Protein 7SVK (pdb70)

Structure (mmCIF, N/CA/C/O backbone):
data_7SVK
#
_entry.id   7SVK
#
_cell.length_a   140.260
_cell.length_b   176.682
_cell.length_c   42.238
_cell.angle_alpha   90.000
_cell.angle_beta   90.000
_cell.angle_gamma   90.000
#
_symmetry.space_group_name_H-M   'C 2 2 2'
#
loop_
_entity.id
_entity.type
_entity.pdbx_description
1 polymer 'Choloylglycine hydrolase'
2 non-polymer 'SULFATE ION'
3 water water
#
loop_
_atom_site.group_PDB
_atom_site.id
_atom_site.type_symbol
_atom_site.label_atom_id
_atom_site.label_alt_id
_atom_site.label_comp_id
_atom_site.label_asym_id
_atom_site.label_entity_id
_atom_site.label_seq_id
_atom_site.pdbx_PDB_ins_code
_atom_site.Cartn_x
_atom_site.Cartn_y
_atom_site.Cartn_z
_atom_site.occupancy
_atom_site.B_iso_or_equiv
_atom_site.auth_seq_id
_atom_site.auth_comp_id
_atom_site.auth_asym_id
_atom_site.auth_atom_id
_atom_site.pdbx_PDB_model_num
ATOM 1 N N . CYS A 1 2 ? 57.30726 71.30919 47.55125 1.000 27.77690 2 CYS A N 1
ATOM 2 C CA . CYS A 1 2 ? 56.93777 70.37020 46.48385 1.000 25.28527 2 CYS A CA 1
ATOM 3 C C . CYS A 1 2 ? 57.07659 71.00638 45.11309 1.000 25.73386 2 CYS A C 1
ATOM 4 O O . CYS A 1 2 ? 56.89942 72.22133 44.96051 1.000 25.14136 2 CYS A O 1
ATOM 7 N N . THR A 1 3 ? 57.37293 70.17152 44.11893 1.000 24.92513 3 THR A N 1
ATOM 8 C CA . THR A 1 3 ? 57.46409 70.58824 42.72362 1.000 25.91529 3 THR A CA 1
ATOM 9 C C . THR A 1 3 ? 56.89674 69.47288 41.85774 1.000 27.07511 3 THR A C 1
ATOM 10 O O . THR A 1 3 ? 57.31840 68.32121 41.98719 1.000 25.81752 3 THR A O 1
ATOM 14 N N . SER A 1 4 ? 55.97482 69.80928 40.95847 1.000 25.93340 4 SER A N 1
ATOM 15 C CA . SER A 1 4 ? 55.39160 68.82927 40.04955 1.000 26.02869 4 SER A CA 1
ATOM 16 C C . SER A 1 4 ? 55.61641 69.30427 38.62079 1.000 26.67143 4 SER A C 1
ATOM 17 O O . SER A 1 4 ? 55.54667 70.50343 38.34860 1.000 26.14180 4 SER A O 1
ATOM 20 N N . VAL A 1 5 ? 55.93981 68.37814 37.71318 1.000 21.99970 5 VAL A N 1
ATOM 21 C CA . VAL A 1 5 ? 56.23831 68.72394 36.32861 1.000 26.18898 5 VAL A CA 1
ATOM 22 C C . VAL A 1 5 ? 55.64115 67.67324 35.40427 1.000 27.72444 5 VAL A C 1
ATOM 23 O O . VAL A 1 5 ? 55.52287 66.49486 35.76293 1.000 27.95042 5 VAL A O 1
ATOM 27 N N . ILE A 1 6 ? 55.28037 68.09937 34.19603 1.000 28.37342 6 ILE A N 1
ATOM 28 C CA . ILE A 1 6 ? 55.09323 67.18116 33.07578 1.000 28.48980 6 ILE A CA 1
ATOM 29 C C . ILE A 1 6 ? 56.25760 67.40130 32.12148 1.000 31.10998 6 ILE A C 1
ATOM 30 O O . ILE A 1 6 ? 56.54293 68.53664 31.71194 1.000 29.63205 6 ILE A O 1
ATOM 35 N N . TYR A 1 7 ? 56.94728 66.31343 31.81347 1.000 26.71627 7 TYR A N 1
ATOM 36 C CA . TYR A 1 7 ? 58.10418 66.28992 30.93330 1.000 26.69293 7 TYR A CA 1
ATOM 37 C C . TYR A 1 7 ? 57.61380 65.80621 29.57431 1.000 30.77841 7 TYR A C 1
ATOM 38 O O . TYR A 1 7 ? 57.22008 64.64247 29.42682 1.000 30.55097 7 TYR A O 1
ATOM 47 N N . THR A 1 8 ? 57.61545 66.70044 28.58941 1.000 29.11794 8 THR A N 1
ATOM 48 C CA . THR A 1 8 ? 56.95294 66.43669 27.31265 1.000 33.35342 8 THR A CA 1
ATOM 49 C C . THR A 1 8 ? 57.92416 65.82078 26.30062 1.000 37.04869 8 THR A C 1
ATOM 50 O O . THR A 1 8 ? 58.19279 66.37239 25.23287 1.000 39.71826 8 THR A O 1
ATOM 54 N N . ALA A 1 9 ? 58.45807 64.65164 26.65225 1.000 32.88474 9 ALA A N 1
ATOM 55 C CA . ALA A 1 9 ? 59.32204 63.88961 25.75898 1.000 31.78849 9 ALA A CA 1
ATOM 56 C C . ALA A 1 9 ? 58.83328 62.45266 25.68301 1.000 33.48372 9 ALA A C 1
ATOM 57 O O . ALA A 1 9 ? 58.39800 61.88805 26.68910 1.000 34.11385 9 ALA A O 1
ATOM 59 N N . GLY A 1 10 ? 58.91967 61.86414 24.49196 1.000 33.62854 10 GLY A N 1
ATOM 60 C CA . GLY A 1 10 ? 58.54443 60.46353 24.34250 1.000 30.86958 10 GLY A CA 1
ATOM 61 C C . GLY A 1 10 ? 57.07945 60.25573 24.68074 1.000 35.77293 10 GLY A C 1
ATOM 62 O O . GLY A 1 10 ? 56.19692 60.98058 24.20272 1.000 37.62146 10 GLY A O 1
ATOM 63 N N . ASP A 1 11 ? 56.81370 59.26300 25.53339 1.000 35.17972 11 ASP A N 1
ATOM 64 C CA . ASP A 1 11 ? 55.45780 58.97545 25.99183 1.000 35.66620 11 ASP A CA 1
ATOM 65 C C . ASP A 1 11 ? 54.90066 60.04032 26.92759 1.000 36.60671 11 ASP A C 1
ATOM 66 O O . ASP A 1 11 ? 53.69317 60.01721 27.20182 1.000 37.50999 11 ASP A O 1
ATOM 71 N N . TYR A 1 12 ? 55.74734 60.95773 27.41075 1.000 31.44398 12 TYR A N 1
ATOM 72 C CA . TYR A 1 12 ? 55.41692 62.01336 28.37303 1.000 30.94570 12 TYR A CA 1
ATOM 73 C C . TYR A 1 12 ? 55.34291 61.44385 29.78500 1.000 31.58594 12 TYR A C 1
ATOM 74 O O . TYR A 1 12 ? 54.85923 60.32748 29.99674 1.000 31.57093 12 TYR A O 1
ATOM 83 N N . TYR A 1 13 ? 55.82693 62.21873 30.75456 1.000 27.42613 13 TYR A N 1
ATOM 84 C CA . TYR A 1 13 ? 56.10765 61.74591 32.10388 1.000 31.42790 13 TYR A CA 1
ATOM 85 C C . TYR A 1 13 ? 55.64632 62.80532 33.08778 1.000 27.47006 13 TYR A C 1
ATOM 86 O O . TYR A 1 13 ? 55.98778 63.97970 32.92876 1.000 27.35676 13 TYR A O 1
ATOM 95 N N . PHE A 1 14 ? 54.89770 62.38990 34.10748 1.000 26.62301 14 PHE A N 1
ATOM 96 C CA . PHE A 1 14 ? 54.32989 63.31430 35.08012 1.000 26.54208 14 PHE A CA 1
ATOM 97 C C . PHE A 1 14 ? 54.61615 62.82533 36.49150 1.000 26.84647 14 PHE A C 1
ATOM 98 O O . PHE A 1 14 ? 54.52367 61.62786 36.76485 1.000 26.61421 14 PHE A O 1
ATOM 106 N N . GLY A 1 15 ? 54.91676 63.75905 37.38876 1.000 25.54954 15 GLY A N 1
ATOM 107 C CA . GLY A 1 15 ? 55.04151 63.43214 38.79736 1.000 26.35006 15 GLY A CA 1
ATOM 108 C C . GLY A 1 15 ? 55.51521 64.62666 39.60099 1.000 27.87181 15 GLY A C 1
ATOM 109 O O . GLY A 1 15 ? 55.36418 65.77782 39.17985 1.000 27.32630 15 GLY A O 1
ATOM 110 N N . ARG A 1 16 ? 56.09744 64.34614 40.76677 1.000 27.59370 16 ARG A N 1
ATOM 111 C CA . ARG A 1 16 ? 56.39274 65.42027 41.70552 1.000 27.34636 16 ARG A CA 1
ATOM 112 C C . ARG A 1 16 ? 57.49470 65.01906 42.68225 1.000 29.97651 16 ARG A C 1
ATOM 113 O O . ARG A 1 16 ? 57.72388 63.82911 42.93727 1.000 26.44360 16 ARG A O 1
ATOM 121 N N . ASN A 1 17 ? 58.18803 66.04514 43.19516 1.000 24.30376 17 ASN A N 1
ATOM 122 C CA . ASN A 1 17 ? 58.87393 65.98123 44.48084 1.000 25.85808 17 ASN A CA 1
ATOM 123 C C . ASN A 1 17 ? 57.87454 66.27617 45.59049 1.000 24.33929 17 ASN A C 1
ATOM 124 O O . ASN A 1 17 ? 57.11030 67.24528 45.50983 1.000 25.95288 17 ASN A O 1
ATOM 129 N N . LEU A 1 18 ? 57.91741 65.49049 46.65715 1.000 24.67807 18 LEU A N 1
ATOM 130 C CA . LEU A 1 18 ? 57.15459 65.79738 47.86146 1.000 27.84752 18 LEU A CA 1
ATOM 131 C C . LEU A 1 18 ? 58.15272 66.30886 48.88412 1.000 26.47968 18 LEU A C 1
ATOM 132 O O . LEU A 1 18 ? 59.02740 65.55834 49.32554 1.000 25.72299 18 LEU A O 1
ATOM 137 N N . ASP A 1 19 ? 58.03446 67.59156 49.25042 1.000 27.14485 19 ASP A N 1
ATOM 138 C CA . ASP A 1 19 ? 58.96205 68.21368 50.18667 1.000 26.48739 19 ASP A CA 1
ATOM 139 C C . ASP A 1 19 ? 58.27212 68.38304 51.53021 1.000 26.37424 19 ASP A C 1
ATOM 140 O O . ASP A 1 19 ? 57.22893 69.03329 51.61387 1.000 29.26608 19 ASP A O 1
ATOM 145 N N . LEU A 1 20 ? 58.86673 67.83000 52.58253 1.000 24.95977 20 LEU A N 1
ATOM 146 C CA . LEU A 1 20 ? 58.24139 67.91150 53.89486 1.000 28.27797 20 LEU A CA 1
ATOM 147 C C . LEU A 1 20 ? 59.31472 67.62188 54.92993 1.000 26.97336 20 LEU A C 1
ATOM 148 O O . LEU A 1 20 ? 60.39225 67.12942 54.60065 1.000 27.93121 20 LEU A O 1
ATOM 153 N N . GLU A 1 21 ? 59.00939 67.91810 56.19320 1.000 28.08200 21 GLU A N 1
ATOM 154 C CA . GLU A 1 21 ? 60.00094 67.70827 57.24390 1.000 28.06764 21 GLU A CA 1
ATOM 155 C C . GLU A 1 21 ? 59.86350 66.36489 57.95124 1.000 34.00604 21 GLU A C 1
ATOM 156 O O . GLU A 1 21 ? 60.72090 66.03328 58.77790 1.000 33.06704 21 GLU A O 1
ATOM 162 N N . VAL A 1 22 ? 58.81572 65.58706 57.65479 1.000 34.05181 22 VAL A N 1
ATOM 163 C CA . VAL A 1 22 ? 58.63897 64.25617 58.22327 1.000 35.99369 22 VAL A CA 1
ATOM 164 C C . VAL A 1 22 ? 58.08259 63.33565 57.14943 1.000 35.77090 22 VAL A C 1
ATOM 165 O O . VAL A 1 22 ? 57.46609 63.77986 56.17846 1.000 34.61984 22 VAL A O 1
ATOM 169 N N . ASN A 1 23 ? 58.28571 62.03159 57.35112 1.000 34.24183 23 ASN A N 1
ATOM 170 C CA . ASN A 1 23 ? 57.61532 61.04079 56.52467 1.000 37.67333 23 ASN A CA 1
ATOM 171 C C . ASN A 1 23 ? 56.12911 60.97380 56.87423 1.000 41.57171 23 ASN A C 1
ATOM 172 O O . ASN A 1 23 ? 55.69173 61.39992 57.94653 1.000 41.14971 23 ASN A O 1
ATOM 177 N N . LEU A 1 24 ? 55.34392 60.43326 55.94510 1.000 36.25298 24 LEU A N 1
ATOM 178 C CA . LEU A 1 24 ? 53.89642 60.41749 56.08934 1.000 36.90992 24 LEU A CA 1
ATOM 179 C C . LEU A 1 24 ? 53.29516 59.01989 56.10342 1.000 41.19396 24 LEU A C 1
ATOM 180 O O . LEU A 1 24 ? 52.07743 58.89180 56.27763 1.000 44.25192 24 LEU A O 1
ATOM 185 N N . GLY A 1 25 ? 54.09932 57.97860 55.93582 1.000 38.04058 25 GLY A N 1
ATOM 186 C CA . GLY A 1 25 ? 53.54648 56.65951 55.71166 1.000 41.33293 25 GLY A CA 1
ATOM 187 C C .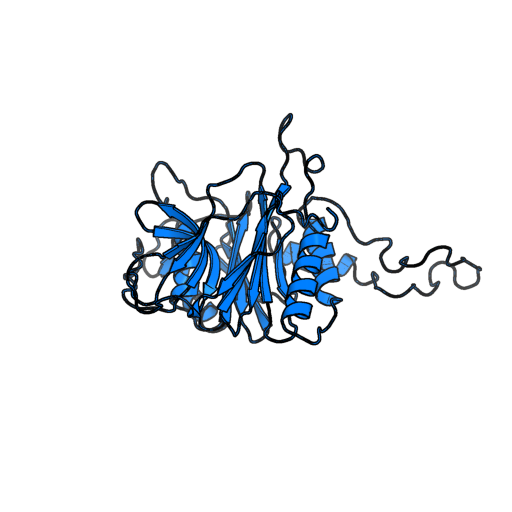 GLY A 1 25 ? 53.14821 56.41494 54.27596 1.000 43.24402 25 GLY A C 1
ATOM 188 O O . GLY A 1 25 ? 52.28938 55.55985 54.00892 1.000 37.31942 25 GLY A O 1
ATOM 189 N N . GLN A 1 26 ? 53.75347 57.14479 53.34030 1.000 36.41561 26 GLN A N 1
ATOM 190 C CA . GLN A 1 26 ? 53.43869 56.99447 51.92640 1.000 35.31017 26 GLN A CA 1
ATOM 191 C C . GLN A 1 26 ? 53.75215 55.58138 51.43974 1.000 33.35357 26 GLN A C 1
ATOM 192 O O . GLN A 1 26 ? 54.76005 54.98018 51.82371 1.000 33.42714 26 GLN A O 1
ATOM 198 N N . GLU A 1 27 ? 52.88111 55.06129 50.57437 1.000 30.88831 27 GLU A N 1
ATOM 199 C CA . GLU A 1 27 ? 53.10281 53.79929 49.88499 1.000 30.56455 27 GLU A CA 1
ATOM 200 C C . GLU A 1 27 ? 52.62472 53.95794 48.44890 1.000 29.81828 27 GLU A C 1
ATOM 201 O O . GLU A 1 27 ? 51.95212 54.92983 48.10201 1.000 31.43455 27 GLU A O 1
ATOM 207 N N . VAL A 1 28 ? 52.98634 53.00666 47.60465 1.000 27.07022 28 VAL A N 1
ATOM 208 C CA . VAL A 1 28 ? 52.51887 52.99919 46.22780 1.000 25.82536 28 VAL A CA 1
ATOM 209 C C . VAL A 1 28 ? 51.16384 52.29937 46.20881 1.000 28.72016 28 VAL A C 1
ATOM 210 O O . VAL A 1 28 ? 51.02949 51.17646 46.71379 1.000 28.93868 28 VAL A O 1
ATOM 214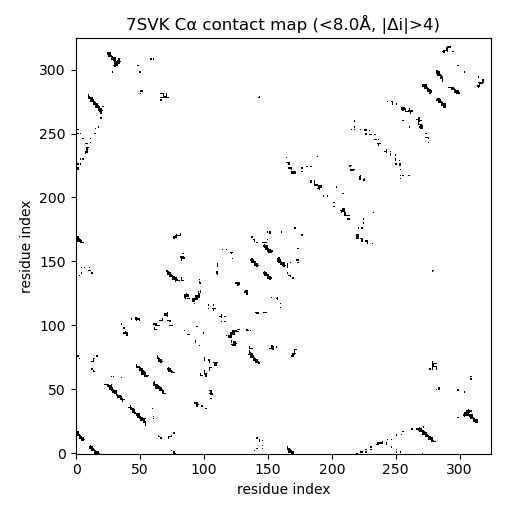 N N . VAL A 1 29 ? 50.14635 52.95858 45.65372 1.000 27.60947 29 VAL A N 1
ATOM 215 C CA . VAL A 1 29 ? 48.78666 52.41293 45.69074 1.000 27.31196 29 VAL A CA 1
ATOM 216 C C . VAL A 1 29 ? 48.21522 52.33720 44.28328 1.000 29.94823 29 VAL A C 1
ATOM 217 O O . VAL A 1 29 ? 48.19643 53.33739 43.55821 1.000 26.62421 29 VAL A O 1
ATOM 221 N N . ILE A 1 30 ? 47.72979 51.15170 43.90513 1.000 28.58056 30 ILE A N 1
ATOM 222 C CA . ILE A 1 30 ? 46.97464 50.97561 42.67030 1.000 26.33786 30 ILE A CA 1
ATOM 223 C C . ILE A 1 30 ? 45.50145 50.86512 43.04247 1.000 29.43938 30 ILE A C 1
ATOM 224 O O . ILE A 1 30 ? 45.13024 50.00476 43.84692 1.000 29.96698 30 ILE A O 1
ATOM 229 N N . THR A 1 31 ? 44.66817 51.75472 42.48324 1.000 28.13267 31 THR A N 1
ATOM 230 C CA . THR A 1 31 ? 43.22280 51.67418 42.64587 1.000 27.32993 31 THR A CA 1
ATOM 231 C C . THR A 1 31 ? 42.66061 51.03386 41.39110 1.000 28.96487 31 THR A C 1
ATOM 232 O O . THR A 1 31 ? 42.66432 51.67127 40.32946 1.000 29.38742 31 THR A O 1
ATOM 236 N N . PRO A 1 32 ? 42.21058 49.77984 41.44157 1.000 27.64143 32 PRO A N 1
ATOM 237 C CA . PRO A 1 32 ? 41.73121 49.11736 40.22655 1.000 28.70113 32 PRO A CA 1
ATOM 238 C C . PRO A 1 32 ? 40.36944 49.65693 39.80811 1.000 29.32918 32 PRO A C 1
ATOM 239 O O . PRO A 1 32 ? 39.68301 50.35856 40.55424 1.000 29.80045 32 PRO A O 1
ATOM 243 N N . ARG A 1 33 ? 39.98103 49.31047 38.57579 1.000 31.38064 33 ARG A N 1
ATOM 244 C CA . ARG A 1 33 ? 38.76915 49.87413 37.97950 1.000 28.68433 33 ARG A CA 1
ATOM 245 C C . ARG A 1 33 ? 37.52362 49.63076 38.82916 1.000 31.88743 33 ARG A C 1
ATOM 246 O O . ARG A 1 33 ? 36.58178 50.43281 38.79521 1.000 29.27658 33 ARG A O 1
ATOM 254 N N . ASN A 1 34 ? 37.47541 48.53018 39.57708 1.000 31.94766 34 ASN A N 1
ATOM 255 C CA . ASN A 1 34 ? 36.24787 48.16111 40.27498 1.000 30.97341 34 ASN A CA 1
ATOM 256 C C . ASN A 1 34 ? 36.35329 48.33841 41.78189 1.000 33.02935 34 ASN A C 1
ATOM 257 O O . ASN A 1 34 ? 35.49769 47.84827 42.52166 1.000 32.88304 34 ASN A O 1
ATOM 262 N N . LYS A 1 35 ? 37.36675 49.05356 42.25363 1.000 31.64222 35 LYS A N 1
ATOM 263 C CA . LYS A 1 35 ? 37.36876 49.52638 43.63290 1.000 30.44503 35 LYS A CA 1
ATOM 264 C C . LYS A 1 35 ? 36.35862 50.65977 43.77267 1.000 36.08195 35 LYS A C 1
ATOM 265 O O . LYS A 1 35 ? 36.50221 51.70840 43.13288 1.000 33.87037 35 LYS A O 1
ATOM 271 N N . THR A 1 36 ? 35.32818 50.45454 44.59320 1.000 31.75219 36 THR A N 1
ATOM 272 C CA . THR A 1 36 ? 34.34346 51.50683 44.81232 1.000 33.23659 36 THR A CA 1
ATOM 273 C C . THR A 1 36 ? 34.98543 52.69954 45.50634 1.000 33.41115 36 THR A C 1
ATOM 274 O O . THR A 1 36 ? 35.63525 52.54707 46.54306 1.000 33.68584 36 THR A O 1
ATOM 278 N N . LEU A 1 37 ? 34.78495 53.89250 44.94023 1.000 31.36239 37 LEU A N 1
ATOM 279 C CA . LEU A 1 37 ? 35.28422 55.14102 45.51521 1.000 31.73694 37 LEU A CA 1
ATOM 280 C C . LEU A 1 37 ? 34.09175 55.92928 46.02997 1.000 30.72281 37 LEU A C 1
ATOM 281 O O . LEU A 1 37 ? 33.26097 56.38665 45.24008 1.000 31.46768 37 LEU A O 1
ATOM 286 N N . GLU A 1 38 ? 34.01092 56.08125 47.34780 1.000 31.30841 38 GLU A N 1
ATOM 287 C CA . GLU A 1 38 ? 32.93564 56.83326 47.96776 1.000 33.03135 38 GLU A CA 1
ATOM 288 C C . GLU A 1 38 ? 33.27778 58.31611 47.99491 1.000 37.03241 38 GLU A C 1
ATOM 289 O O . GLU A 1 38 ? 34.44358 58.69844 48.09511 1.000 33.91923 38 GLU A O 1
ATOM 295 N N . PHE A 1 39 ? 32.24376 59.14687 47.91626 1.000 32.73003 39 PHE A N 1
ATOM 296 C CA . PHE A 1 39 ? 32.39364 60.59693 47.97251 1.000 35.11857 39 PHE A CA 1
ATOM 297 C C . PHE A 1 39 ? 31.32578 61.16879 48.88630 1.000 38.65346 39 PHE A C 1
ATOM 298 O O . PHE A 1 39 ? 30.19710 60.67024 48.91219 1.000 38.43798 39 PHE A O 1
ATOM 306 N N . ARG A 1 40 ? 31.68818 62.20811 49.64296 1.000 37.46961 40 ARG A N 1
ATOM 307 C CA . ARG A 1 40 ? 30.79845 62.70369 50.69050 1.000 40.34435 40 ARG A CA 1
ATOM 308 C C . ARG A 1 40 ? 29.56458 63.40954 50.13358 1.000 40.42607 40 ARG A C 1
ATOM 309 O O . ARG A 1 40 ? 28.49731 63.34968 50.75391 1.000 44.35204 40 ARG A O 1
ATOM 317 N N . GLU A 1 41 ? 29.67682 64.08505 48.98441 1.000 37.12491 41 GLU A N 1
ATOM 318 C CA . GLU A 1 41 ? 28.58105 64.90747 48.47962 1.000 35.60389 41 GLU A CA 1
ATOM 319 C C . GLU A 1 41 ? 28.27306 64.63507 47.01026 1.000 34.49616 41 GLU A C 1
ATOM 320 O O . GLU A 1 41 ? 27.57526 65.42951 46.36852 1.000 37.36052 41 GLU A O 1
ATOM 326 N N . MET A 1 42 ? 28.77424 63.53997 46.46263 1.000 39.31728 42 MET A N 1
ATOM 327 C CA . MET A 1 42 ? 28.56222 63.16537 45.07327 1.000 37.22760 42 MET A CA 1
ATOM 328 C C . MET A 1 42 ? 28.32845 61.66556 45.01861 1.000 38.24152 42 MET A C 1
ATOM 329 O O . MET A 1 42 ? 28.63136 60.95560 45.98272 1.000 36.63261 42 MET A O 1
ATOM 334 N N . PRO A 1 43 ? 27.79549 61.15085 43.90534 1.000 39.37553 43 PRO A N 1
ATOM 335 C CA . PRO A 1 43 ? 27.56456 59.70485 43.81070 1.000 38.90326 43 PRO A CA 1
ATOM 336 C C . PRO A 1 43 ? 28.86433 58.92325 43.89867 1.000 41.07960 43 PRO A C 1
ATOM 337 O O . PRO A 1 43 ? 29.93132 59.37939 43.47614 1.000 37.11613 43 PRO A O 1
ATOM 341 N N . ASN A 1 44 ? 28.76044 57.73287 44.46915 1.000 39.13558 44 ASN A N 1
ATOM 342 C CA . ASN A 1 44 ? 29.88068 56.81408 44.47665 1.000 35.90919 44 ASN A CA 1
ATOM 343 C C . ASN A 1 44 ? 30.23658 56.41634 43.05022 1.000 37.76679 44 ASN A C 1
ATOM 344 O O . ASN A 1 44 ? 29.37950 56.36694 42.16374 1.000 36.60294 44 ASN A O 1
ATOM 349 N N . LEU A 1 45 ? 31.52843 56.16725 42.82490 1.000 31.74575 45 LEU A N 1
ATOM 350 C CA . LEU A 1 45 ? 32.02183 55.64699 41.55163 1.000 30.86878 45 LEU A CA 1
ATOM 351 C C . LEU A 1 45 ? 32.31068 54.16277 41.75376 1.000 32.91003 45 LEU A C 1
ATOM 352 O O . LEU A 1 45 ? 33.33183 53.79301 42.34000 1.000 30.85218 45 LEU A O 1
ATOM 357 N N . GLU A 1 46 ? 31.40136 53.30811 41.26470 1.000 32.88084 46 GLU A N 1
ATOM 358 C CA . GLU A 1 46 ? 31.56408 51.86266 41.40173 1.000 32.81521 46 GLU A CA 1
ATOM 359 C C . GLU A 1 46 ? 32.53704 51.29995 40.37888 1.000 31.24986 46 GLU A C 1
ATOM 360 O O . GLU A 1 46 ? 33.18647 50.28080 40.63599 1.000 34.84822 46 GLU A O 1
ATOM 366 N N . HIS A 1 47 ? 32.61457 51.92770 39.21364 1.000 30.88602 47 HIS A N 1
ATOM 367 C CA . HIS A 1 47 ? 33.52620 51.55684 38.14628 1.000 32.41287 47 HIS A CA 1
ATOM 368 C C . HIS A 1 47 ? 34.12377 52.83400 37.57593 1.000 30.38878 47 HIS A C 1
ATOM 369 O O . HIS A 1 47 ? 33.42808 53.84883 37.46138 1.000 33.09174 47 HIS A O 1
ATOM 376 N N . HIS A 1 48 ? 35.39968 52.78422 37.21798 1.000 31.48482 48 HIS A N 1
ATOM 377 C CA . HIS A 1 48 ? 36.11619 54.01558 36.88790 1.000 30.13559 48 HIS A CA 1
ATOM 378 C C . HIS A 1 48 ? 37.47529 53.61898 36.32485 1.000 31.45190 48 HIS A C 1
ATOM 379 O O . HIS A 1 48 ? 37.78916 52.43370 36.18715 1.000 29.87643 48 HIS A O 1
ATOM 386 N N . TYR A 1 49 ? 38.28818 54.61996 36.00000 1.000 31.01156 49 TYR A N 1
ATOM 387 C CA . TYR A 1 49 ? 39.62042 54.34123 35.48140 1.000 27.79539 49 TYR A CA 1
ATOM 388 C C . TYR A 1 49 ? 40.53321 53.84245 36.59788 1.000 25.08270 49 TYR A C 1
ATOM 389 O O . TYR A 1 49 ? 40.39719 54.23534 37.76076 1.000 28.45622 49 TYR A O 1
ATOM 398 N N . ALA A 1 50 ? 41.47100 52.96944 36.23084 1.000 26.05386 50 ALA A N 1
ATOM 399 C CA . ALA A 1 50 ? 42.48720 52.51162 37.17120 1.000 26.54000 50 ALA A CA 1
ATOM 400 C C . ALA A 1 50 ? 43.49363 53.62748 37.44447 1.000 25.91105 50 ALA A C 1
ATOM 401 O O . ALA A 1 50 ? 43.83940 54.39970 36.54689 1.000 28.19765 50 ALA A O 1
ATOM 403 N N . ILE A 1 51 ? 43.98053 53.68310 38.68601 1.000 26.78221 51 ILE A N 1
ATOM 404 C CA . ILE A 1 51 ? 44.89144 54.72677 39.16363 1.000 25.95335 51 ILE A CA 1
ATOM 405 C C . ILE A 1 51 ? 46.12198 54.07775 39.79437 1.000 26.53893 51 ILE A C 1
ATOM 406 O O . ILE A 1 51 ? 46.00623 53.07560 40.50321 1.000 28.31909 51 ILE A O 1
ATOM 411 N N . ILE A 1 52 ? 47.30012 54.66663 39.57343 1.000 24.87230 52 ILE A N 1
ATOM 412 C CA . ILE A 1 52 ? 48.49473 54.31396 40.33434 1.000 23.52662 52 ILE A CA 1
ATOM 413 C C . ILE A 1 52 ? 49.14147 55.60796 40.81680 1.000 27.45998 52 ILE A C 1
ATOM 414 O O . ILE A 1 52 ? 49.15796 56.60418 40.08720 1.000 28.16089 52 ILE A O 1
ATOM 419 N N . GLY A 1 53 ? 49.64207 55.60967 42.04917 1.000 27.12458 53 GLY A N 1
ATOM 420 C CA . GLY A 1 53 ? 50.23216 56.82724 42.58899 1.000 28.95796 53 GLY A CA 1
ATOM 421 C C . GLY A 1 53 ? 50.75961 56.60712 43.99138 1.000 29.61050 53 GLY A C 1
ATOM 422 O O . GLY A 1 53 ? 50.76510 55.48525 44.51698 1.000 27.75786 53 GLY A O 1
ATOM 423 N N . MET A 1 54 ? 51.22068 57.70048 44.59451 1.000 27.42994 54 MET A N 1
ATOM 424 C CA . MET A 1 54 ? 51.76257 57.65972 45.94308 1.000 27.25992 54 MET A CA 1
ATOM 425 C C . MET A 1 54 ? 50.63478 58.11111 46.86083 1.000 26.11401 54 MET A C 1
ATOM 426 O O . MET A 1 54 ? 49.98064 59.13147 46.58887 1.000 27.28521 54 MET A O 1
ATOM 431 N N . SER A 1 55 ? 50.43461 57.40011 47.96378 1.000 27.31486 55 SER A N 1
ATOM 432 C CA . SER A 1 55 ? 49.21370 57.57774 48.74291 1.000 27.97749 55 SER A CA 1
ATOM 433 C C . SER A 1 55 ? 49.45127 57.13678 50.17879 1.000 28.68773 55 SER A C 1
ATOM 434 O O . SER A 1 55 ? 50.38476 56.38693 50.47179 1.000 29.85151 55 SER A O 1
ATOM 437 N N . ILE A 1 56 ? 48.58018 57.58736 51.06877 1.000 29.65825 56 ILE A N 1
ATOM 438 C CA . ILE A 1 56 ? 48.33786 56.86005 52.30586 1.000 36.28532 56 ILE A CA 1
ATOM 439 C C . ILE A 1 56 ? 46.94144 56.26245 52.20405 1.000 34.41243 56 ILE A C 1
ATOM 440 O O . ILE A 1 56 ? 46.13441 56.64249 51.35072 1.000 33.05111 56 ILE A O 1
ATOM 445 N N . VAL A 1 57 ? 46.66533 55.29656 53.07208 1.000 34.47503 57 VAL A N 1
ATOM 446 C CA . VAL A 1 57 ? 45.39127 54.58753 53.06350 1.000 37.13507 57 VAL A CA 1
ATOM 447 C C . VAL A 1 57 ? 44.80722 54.66193 54.46547 1.000 37.53467 57 VAL A C 1
ATOM 448 O O . VAL A 1 57 ? 45.46734 54.27274 55.43533 1.000 42.21223 57 VAL A O 1
ATOM 452 N N . ARG A 1 58 ? 43.58356 55.16769 54.57231 1.000 35.46203 58 ARG A N 1
ATOM 453 C CA . ARG A 1 58 ? 42.82497 55.16520 55.81552 1.000 40.39513 58 ARG A CA 1
ATOM 454 C C . ARG A 1 58 ? 41.42473 54.66887 55.50505 1.000 39.52653 58 ARG A C 1
ATOM 455 O O . ARG A 1 58 ? 40.79806 55.14874 54.55568 1.000 40.27502 58 ARG A O 1
ATOM 463 N N . ASP A 1 59 ? 40.93600 53.71696 56.30095 1.000 41.65034 59 ASP A N 1
ATOM 464 C CA . ASP A 1 59 ? 39.59818 53.16093 56.10804 1.000 40.04845 59 ASP A CA 1
ATOM 465 C C . ASP A 1 59 ? 39.42285 52.68738 54.66891 1.000 38.42710 59 ASP A C 1
ATOM 466 O O . ASP A 1 59 ? 38.40474 52.94615 54.02599 1.000 38.84779 59 ASP A O 1
ATOM 468 N N . ASP A 1 60 ? 40.46513 52.03134 54.15161 1.000 38.76274 60 ASP A N 1
ATOM 469 C CA . ASP A 1 60 ? 40.49763 51.48025 52.79541 1.000 39.35814 60 ASP A CA 1
ATOM 470 C C . ASP A 1 60 ? 40.18997 52.52349 51.73185 1.000 37.76087 60 ASP A C 1
ATOM 471 O O . ASP A 1 60 ? 39.65131 52.19835 50.67099 1.000 36.35399 60 ASP A O 1
ATOM 476 N N . TYR A 1 61 ? 40.53987 53.78139 52.00160 1.000 33.84029 61 TYR A N 1
ATOM 477 C CA . TYR A 1 61 ? 40.38150 54.84147 51.02613 1.000 33.32988 61 TYR A CA 1
ATOM 478 C C . TYR A 1 61 ? 41.74792 55.32331 50.56332 1.000 32.43500 61 TYR A C 1
ATOM 479 O O . TYR A 1 61 ? 42.63926 55.52765 51.39783 1.000 32.74485 61 TYR A O 1
ATOM 488 N N . PRO A 1 62 ? 41.96285 55.48785 49.25812 1.000 31.95989 62 PRO A N 1
ATOM 489 C CA . PRO A 1 62 ? 43.28417 55.91530 48.77876 1.000 30.02498 62 PRO A CA 1
ATOM 490 C C . PRO A 1 62 ? 43.42589 57.43071 48.80010 1.000 30.67702 62 PRO A C 1
ATOM 491 O O . PRO A 1 62 ? 43.00273 58.12419 47.87011 1.000 30.32139 62 PRO A O 1
ATOM 495 N N . LEU A 1 63 ? 43.99943 57.94690 49.88516 1.000 29.83488 63 LEU A N 1
ATOM 496 C CA . LEU A 1 63 ? 44.29070 59.37316 50.03545 1.000 32.97677 63 LEU A CA 1
ATOM 497 C C . LEU A 1 63 ? 45.55504 59.70799 49.23980 1.000 32.32296 63 LEU A C 1
ATOM 498 O O . LEU A 1 63 ? 46.66921 59.76560 49.76450 1.000 29.54060 63 LEU A O 1
ATOM 503 N N . TYR A 1 64 ? 45.37077 59.94423 47.94115 1.000 30.32409 64 TYR A N 1
ATOM 504 C CA . TYR A 1 64 ? 46.50354 60.12479 47.04101 1.000 25.25655 64 TYR A CA 1
ATOM 505 C C . TYR A 1 64 ? 47.15264 61.49274 47.26072 1.000 26.98117 64 TYR A C 1
ATOM 506 O O . TYR A 1 64 ? 46.46208 62.51419 47.36311 1.000 28.82873 64 TYR A O 1
ATOM 515 N N . PHE A 1 65 ? 48.48369 61.49572 47.33075 1.000 24.96888 65 PHE A N 1
ATOM 516 C CA . PHE A 1 65 ? 49.26425 62.72261 47.16540 1.000 25.51961 65 PHE A CA 1
ATOM 517 C C . PHE A 1 65 ? 49.34683 63.13538 45.70443 1.000 28.11812 65 PHE A C 1
ATOM 518 O O . PHE A 1 65 ? 49.37381 64.33712 45.39950 1.000 26.36005 65 PHE A O 1
ATOM 526 N N . ASP A 1 66 ? 49.38703 62.15359 44.80300 1.000 27.01731 66 ASP A N 1
ATOM 527 C CA . ASP A 1 66 ? 49.56927 62.33143 43.37064 1.000 26.58552 66 ASP A CA 1
ATOM 528 C C . ASP A 1 66 ? 49.39630 60.97198 42.70852 1.000 27.31927 66 ASP A C 1
ATOM 529 O O . ASP A 1 66 ? 49.58843 59.92538 43.33852 1.000 27.36408 66 ASP A O 1
ATOM 534 N N . GLY A 1 67 ? 49.04943 60.99769 41.42778 1.000 27.43804 67 GLY A N 1
ATOM 535 C CA . GLY A 1 67 ? 48.99729 59.74233 40.69853 1.000 28.30677 67 GLY A CA 1
ATOM 536 C C . GLY A 1 67 ? 48.74880 60.00166 39.23184 1.000 30.16107 67 GLY A C 1
ATOM 537 O O . GLY A 1 67 ? 48.68085 61.14572 38.78754 1.000 26.22319 67 GLY A O 1
ATOM 538 N N . VAL A 1 68 ? 48.63089 58.91142 38.47223 1.000 27.78736 68 VAL A N 1
ATOM 539 C CA . VAL A 1 68 ? 48.22775 58.96425 37.07445 1.000 23.73672 68 VAL A CA 1
ATOM 540 C C . VAL A 1 68 ? 47.17387 57.88239 36.87121 1.000 28.26575 68 VAL A C 1
ATOM 541 O O . VAL A 1 68 ? 47.10298 56.91564 37.63168 1.000 27.55936 68 VAL A O 1
ATOM 545 N N . ASN A 1 69 ? 46.34537 58.04547 35.83794 1.000 27.12131 69 ASN A N 1
ATOM 546 C CA . ASN A 1 69 ? 45.36932 56.98786 35.55270 1.000 26.91474 69 ASN A CA 1
ATOM 547 C C . ASN A 1 69 ? 45.70045 56.29036 34.23264 1.000 27.36335 69 ASN A C 1
ATOM 548 O O . ASN A 1 69 ? 46.65733 56.63913 33.52877 1.000 30.86597 69 ASN A O 1
ATOM 553 N N . GLU A 1 70 ? 44.91287 55.25823 33.90733 1.000 25.11217 70 GLU A N 1
ATOM 554 C CA . GLU A 1 70 ? 45.21426 54.45870 32.73061 1.000 28.52012 70 GLU A CA 1
ATOM 555 C C . GLU A 1 70 ? 45.00216 55.22126 31.43187 1.000 29.04582 70 GLU A C 1
ATOM 556 O O . GLU A 1 70 ? 45.48754 54.77375 30.38594 1.000 31.71758 70 GLU A O 1
ATOM 562 N N . LYS A 1 71 ? 44.29415 56.35351 31.47107 1.000 27.99528 71 LYS A N 1
ATOM 563 C CA . LYS A 1 71 ? 44.01851 57.15111 30.28392 1.000 28.39097 71 LYS A CA 1
ATOM 564 C C . LYS A 1 71 ? 45.06458 58.23697 30.03974 1.000 33.91639 71 LYS A C 1
ATOM 565 O O . LYS A 1 71 ? 44.91595 59.01878 29.09612 1.000 35.42154 71 LYS A O 1
ATOM 571 N N . GLY A 1 72 ? 46.11041 58.30447 30.85935 1.000 32.10054 72 GLY A N 1
ATOM 572 C CA . GLY A 1 72 ? 47.17899 59.25944 30.64010 1.000 30.67663 72 GLY A CA 1
ATOM 573 C C . GLY A 1 72 ? 46.97857 60.60200 31.29502 1.000 32.02598 72 GLY A C 1
ATOM 574 O O . GLY A 1 72 ? 47.61139 61.57570 30.87604 1.000 30.98909 72 GLY A O 1
ATOM 575 N N . VAL A 1 73 ? 46.11021 60.69085 32.29329 1.000 28.94984 73 VAL A N 1
ATOM 576 C CA . VAL A 1 73 ? 45.91539 61.90729 33.06351 1.000 29.09201 73 VAL A CA 1
ATOM 577 C C . VAL A 1 73 ? 46.73238 61.78908 34.33730 1.000 30.58968 73 VAL A C 1
ATOM 578 O O . VAL A 1 73 ? 46.68723 60.75699 35.01094 1.000 29.95624 73 VAL A O 1
ATOM 582 N N . GLY A 1 74 ? 47.46272 62.84558 34.68044 1.000 26.66318 74 GLY A N 1
ATOM 583 C CA . GLY A 1 74 ? 48.18365 62.90593 35.93637 1.000 27.26175 74 GLY A CA 1
ATOM 584 C C . GLY A 1 74 ? 47.68139 64.06311 36.77612 1.000 28.03561 74 GLY A C 1
ATOM 585 O O . GLY A 1 74 ? 47.22387 65.07686 36.24640 1.000 25.91596 74 GLY A O 1
ATOM 586 N N . MET A 1 75 ? 47.79063 63.91478 38.09746 1.000 29.10705 75 MET A N 1
ATOM 587 C CA . MET A 1 75 ? 47.36519 64.96558 39.02003 1.000 28.34309 75 MET A CA 1
ATOM 588 C C . MET A 1 75 ? 48.15180 64.90368 40.32252 1.000 28.72155 75 MET A C 1
ATOM 589 O O . MET A 1 75 ? 48.46617 63.81667 40.80158 1.000 27.74859 75 MET A O 1
ATOM 594 N N . ALA A 1 76 ? 48.46218 66.07620 40.90144 1.000 26.36141 76 ALA A N 1
ATOM 595 C CA . ALA A 1 76 ? 49.19695 66.12779 42.16192 1.000 24.31450 76 ALA A CA 1
ATOM 596 C C . ALA A 1 76 ? 48.63830 67.23001 43.04547 1.000 27.87217 76 ALA A C 1
ATOM 597 O O . ALA A 1 76 ? 48.28083 68.30214 42.54848 1.000 24.43915 76 ALA A O 1
ATOM 599 N N . GLY A 1 77 ? 48.56440 66.96077 44.34751 1.000 26.74843 77 GLY A N 1
ATOM 600 C CA . GLY A 1 77 ? 48.21116 67.97064 45.32997 1.000 24.68665 77 GLY A CA 1
ATOM 601 C C . GLY A 1 77 ? 49.42991 68.49075 46.07091 1.000 26.92227 77 GLY A C 1
ATOM 602 O O . GLY A 1 77 ? 50.18487 67.71758 46.66260 1.000 26.92505 77 GLY A O 1
ATOM 603 N N . LEU A 1 78 ? 49.61254 69.81285 46.04288 1.000 24.91096 78 LEU A N 1
ATOM 604 C CA . LEU A 1 78 ? 50.79915 70.46657 46.59607 1.000 29.11197 78 LEU A CA 1
ATOM 605 C C . LEU A 1 78 ? 50.39742 71.45885 47.68149 1.000 26.45397 78 LEU A C 1
ATOM 606 O O . LEU A 1 78 ? 49.37182 72.12778 47.56081 1.000 25.87908 78 LEU A O 1
ATOM 611 N N . ASN A 1 79 ? 51.20723 71.56147 48.73945 1.000 27.60583 79 ASN A N 1
ATOM 612 C CA . ASN A 1 79 ? 50.87950 72.46068 49.84633 1.000 29.41375 79 ASN A CA 1
ATOM 613 C C . ASN A 1 79 ? 50.67704 73.89160 49.35835 1.000 26.63144 79 ASN A C 1
ATOM 614 O O . ASN A 1 79 ? 51.40126 74.38408 48.48961 1.000 28.11233 79 ASN A O 1
ATOM 616 N N . PHE A 1 80 ? 49.67763 74.55705 49.93204 1.000 26.04070 80 PHE A N 1
ATOM 617 C CA . PHE A 1 80 ? 49.21426 75.85851 49.46376 1.000 28.27751 80 PHE A CA 1
ATOM 618 C C . PHE A 1 80 ? 48.72325 76.65572 50.67036 1.000 28.98279 80 PHE A C 1
ATOM 619 O O . PHE A 1 80 ? 47.62053 77.19730 50.67908 1.000 26.85792 80 PHE A O 1
ATOM 627 N N . ASP A 1 81 ? 49.55218 76.72663 51.71086 1.000 30.30079 81 ASP A N 1
ATOM 628 C CA . ASP A 1 81 ? 49.12869 77.19209 53.02928 1.000 31.06867 81 ASP A CA 1
ATOM 629 C C . ASP A 1 81 ? 49.02397 78.71446 53.02787 1.000 34.41456 81 ASP A C 1
ATOM 630 O O . ASP A 1 81 ? 50.03923 79.41023 52.91756 1.000 34.97289 81 ASP A O 1
ATOM 635 N N . GLY A 1 82 ? 47.80450 79.23470 53.18960 1.000 31.68894 82 GLY A N 1
ATOM 636 C CA . GLY A 1 82 ? 47.58226 80.66136 53.14679 1.000 32.15450 82 GLY A CA 1
ATOM 637 C C . GLY A 1 82 ? 46.52658 81.04597 52.13226 1.000 30.43632 82 GLY A C 1
ATOM 638 O O . GLY A 1 82 ? 45.41689 81.45681 52.48355 1.000 33.37752 82 GLY A O 1
ATOM 639 N N . PRO A 1 83 ? 46.85425 80.93342 50.84317 1.000 28.86729 83 PRO A N 1
ATOM 640 C CA . PRO A 1 83 ? 45.84340 81.23046 49.81660 1.000 27.29216 83 PRO A CA 1
ATOM 641 C C . PRO A 1 83 ? 44.70688 80.21660 49.77368 1.000 30.09165 83 PRO A C 1
ATOM 642 O O . PRO A 1 83 ? 43.58647 80.57698 49.39162 1.000 31.00901 83 PRO A O 1
ATOM 646 N N . ALA A 1 84 ? 44.96089 78.96112 50.13215 1.000 30.06946 84 ALA A N 1
ATOM 647 C CA . ALA A 1 84 ? 43.93119 77.93856 49.97782 1.000 28.62161 84 ALA A CA 1
ATOM 648 C C . ALA A 1 84 ? 42.73640 78.24981 50.86930 1.000 32.39089 84 ALA A C 1
ATOM 649 O O . ALA A 1 84 ? 42.89471 78.56278 52.05517 1.000 31.06153 84 ALA A O 1
ATOM 651 N N . HIS A 1 85 ? 41.53526 78.17335 50.29275 1.000 27.22508 85 HIS A N 1
ATOM 652 C CA . HIS A 1 85 ? 40.31352 78.35640 51.05912 1.000 31.27523 85 HIS A CA 1
ATOM 653 C C . HIS A 1 85 ? 39.26302 77.38155 50.55329 1.000 30.45258 85 HIS A C 1
ATOM 654 O O . HIS A 1 85 ? 39.01306 77.30766 49.34630 1.000 32.43093 85 HIS A O 1
ATOM 661 N N . TYR A 1 86 ? 38.66279 76.63339 51.46964 1.000 33.08469 86 TYR A N 1
ATOM 662 C CA . TYR A 1 86 ? 37.58835 75.71176 51.13148 1.000 31.30818 86 TYR A CA 1
ATOM 663 C C . TYR A 1 86 ? 36.26852 76.25840 51.66857 1.000 36.48813 86 TYR A C 1
ATOM 664 O O . TYR A 1 86 ? 36.23405 76.93992 52.69500 1.000 40.08453 86 TYR A O 1
ATOM 673 N N . PHE A 1 87 ? 35.18320 75.96634 50.96287 1.000 35.79857 87 PHE A N 1
ATOM 674 C CA . PHE A 1 87 ? 33.89787 76.60446 51.21592 1.000 35.23305 87 PHE A CA 1
ATOM 675 C C . PHE A 1 87 ? 32.89212 75.63417 51.82372 1.000 36.79660 87 PHE A C 1
ATOM 676 O O . PHE A 1 87 ? 33.03278 74.41364 51.69361 1.000 35.79843 87 PHE A O 1
ATOM 684 N N . PRO A 1 88 ? 31.85975 76.13805 52.50301 1.000 39.16073 88 PRO A N 1
ATOM 685 C CA . PRO A 1 88 ? 30.77165 75.24708 52.92722 1.000 35.52401 88 PRO A CA 1
ATOM 686 C C . PRO A 1 88 ? 30.13238 74.56681 51.72514 1.000 36.12863 88 PRO A C 1
ATOM 687 O O . PRO A 1 88 ? 30.22325 75.03438 50.58590 1.000 34.53510 88 PRO A O 1
ATOM 691 N N . VAL A 1 89 ? 29.50187 73.42056 51.99353 1.000 37.87282 89 VAL A N 1
ATOM 692 C CA . VAL A 1 89 ? 28.76110 72.71654 50.95502 1.000 39.54924 89 VAL A CA 1
ATOM 693 C C . VAL A 1 89 ? 27.71126 73.64818 50.37197 1.000 36.59691 89 VAL A C 1
ATOM 694 O O . VAL A 1 89 ? 26.99208 74.32788 51.11021 1.000 38.23831 89 VAL A O 1
ATOM 698 N N . GLN A 1 90 ? 27.61737 73.68342 49.04210 1.000 37.51002 90 GLN A N 1
ATOM 699 C CA . GLN A 1 90 ? 26.77137 74.63042 48.32748 1.000 37.28205 90 GLN A CA 1
ATOM 700 C C . GLN A 1 90 ? 25.71879 73.89676 47.51143 1.000 38.54779 90 GLN A C 1
ATOM 701 O O . GLN A 1 90 ? 26.05316 73.02314 46.70611 1.000 39.86209 90 GLN A O 1
ATOM 707 N N . GLU A 1 91 ? 24.45540 74.28353 47.67717 1.000 42.67422 91 GLU A N 1
ATOM 708 C CA . GLU A 1 91 ? 23.39647 73.67200 46.88506 1.000 38.14458 91 GLU A CA 1
ATOM 709 C C . GLU A 1 91 ? 23.61808 73.95673 45.40338 1.000 36.04975 91 GLU A C 1
ATOM 710 O O . GLU A 1 91 ? 23.97200 75.07134 45.01339 1.000 41.67598 91 GLU A O 1
ATOM 712 N N . GLY A 1 92 ? 23.43643 72.93360 44.57576 1.000 37.88887 92 GLY A N 1
ATOM 713 C CA . GLY A 1 92 ? 23.56902 73.11688 43.14456 1.000 42.31731 92 GLY A CA 1
ATOM 714 C C . GLY A 1 92 ? 24.98770 73.11105 42.62132 1.000 45.51939 92 GLY A C 1
ATOM 715 O O . GLY A 1 92 ? 25.19722 73.38192 41.43338 1.000 46.44244 92 GLY A O 1
ATOM 716 N N . LYS A 1 93 ? 25.96969 72.83174 43.46553 1.000 41.75413 93 LYS A N 1
ATOM 717 C CA . LYS A 1 93 ? 27.35640 72.72446 43.04070 1.000 37.87997 93 LYS A CA 1
ATOM 718 C C . LYS A 1 93 ? 27.82521 71.29138 43.24320 1.000 41.45726 93 LYS A C 1
ATOM 719 O O . LYS A 1 93 ? 27.33716 70.58275 44.12859 1.000 41.36450 93 LYS A O 1
ATOM 725 N N . ASP A 1 94 ? 28.76583 70.85501 42.41092 1.000 37.52146 94 ASP A N 1
ATOM 726 C CA . ASP A 1 94 ? 29.40508 69.56142 42.63752 1.000 38.41418 94 ASP A CA 1
ATOM 727 C C . ASP A 1 94 ? 30.43449 69.77131 43.73626 1.000 36.04340 94 ASP A C 1
ATOM 728 O O . ASP A 1 94 ? 31.48415 70.37937 43.51319 1.000 37.89777 94 ASP A O 1
ATOM 733 N N . ASN A 1 95 ? 30.10808 69.31354 44.94311 1.000 33.43421 95 ASN A N 1
ATOM 734 C CA . ASN A 1 95 ? 30.91082 69.59638 46.12792 1.000 34.66849 95 ASN A CA 1
ATOM 735 C C . ASN A 1 95 ? 31.94079 68.48828 46.32145 1.000 35.38389 95 ASN A C 1
ATOM 736 O O . ASN A 1 95 ? 31.57945 67.31726 46.45797 1.000 34.10893 95 ASN A O 1
ATOM 741 N N 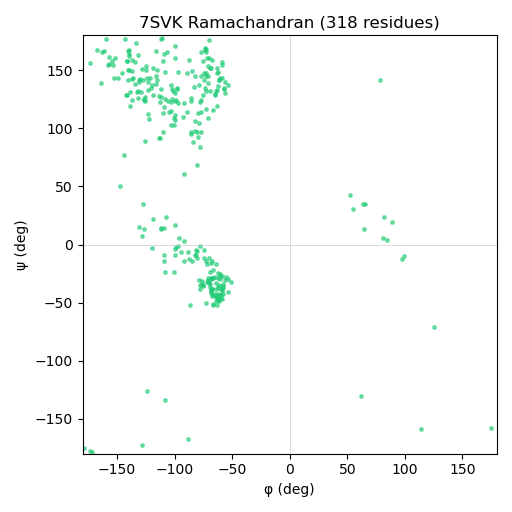. ILE A 1 96 ? 33.22031 68.85882 46.34243 1.000 32.88061 96 ILE A N 1
ATOM 742 C CA . ILE A 1 96 ? 34.31666 67.89510 46.39536 1.000 30.36426 96 ILE A CA 1
ATOM 743 C C . ILE A 1 96 ? 35.20863 68.25288 47.56884 1.000 29.22709 96 ILE A C 1
ATOM 744 O O . ILE A 1 96 ? 35.68924 69.38432 47.65898 1.000 30.04416 96 ILE A O 1
ATOM 749 N N . ALA A 1 97 ? 35.43864 67.29799 48.45989 1.000 33.46501 97 ALA A N 1
ATOM 750 C CA . ALA A 1 97 ? 36.37013 67.54021 49.54747 1.000 34.73809 97 ALA A CA 1
ATOM 751 C C . ALA A 1 97 ? 37.79683 67.62863 49.00477 1.000 33.79965 97 ALA A C 1
ATOM 752 O O . ALA A 1 97 ? 38.12432 67.06079 47.95873 1.000 33.71862 97 ALA A O 1
ATOM 754 N N . SER A 1 98 ? 38.64807 68.37894 49.70960 1.000 31.60661 98 SER A N 1
ATOM 755 C CA . SER A 1 98 ? 40.02943 68.51165 49.25065 1.000 33.05076 98 SER A CA 1
ATOM 756 C C . SER A 1 98 ? 40.71258 67.15353 49.17013 1.000 32.62284 98 SER A C 1
ATOM 757 O O . SER A 1 98 ? 41.47346 66.89289 48.23083 1.000 31.75609 98 SER A O 1
ATOM 760 N N . PHE A 1 99 ? 40.43039 66.26214 50.12400 1.000 31.65467 99 PHE A N 1
ATOM 761 C CA . PHE A 1 99 ? 41.04054 64.93667 50.08521 1.000 34.49335 99 PHE A CA 1
ATOM 762 C C . PHE A 1 99 ? 40.45667 64.04457 48.99752 1.000 35.44383 99 PHE A C 1
ATOM 763 O O . PHE A 1 99 ? 41.06591 63.02036 48.68275 1.000 33.51789 99 PHE A O 1
ATOM 771 N N . GLU A 1 100 ? 39.31314 64.39863 48.41314 1.000 32.41966 100 GLU A N 1
ATOM 772 C CA . GLU A 1 100 ? 38.72601 63.59072 47.34879 1.000 32.07536 100 GLU A CA 1
ATOM 773 C C . GLU A 1 100 ? 39.15690 64.01306 45.95296 1.000 31.15278 100 GLU A C 1
ATOM 774 O O . GLU A 1 100 ? 38.92898 63.26108 45.00388 1.000 31.00910 100 GLU A O 1
ATOM 780 N N . LEU A 1 101 ? 39.76184 65.19309 45.79111 1.000 28.89608 101 LEU A N 1
ATOM 781 C CA . LEU A 1 101 ? 39.86232 65.75731 44.44998 1.000 29.18203 101 LEU A CA 1
ATOM 782 C C . LEU A 1 101 ? 40.76923 64.92094 43.54843 1.000 28.37302 101 LEU A C 1
ATOM 783 O O . LEU A 1 101 ? 40.43761 64.68894 42.37944 1.000 29.82715 101 LEU A O 1
ATOM 788 N N . VAL A 1 102 ? 41.92184 64.47972 44.04889 1.000 27.69191 102 VAL A N 1
ATOM 789 C CA . VAL A 1 102 ? 42.81546 63.67462 43.21667 1.000 26.35372 102 VAL A CA 1
ATOM 790 C C . VAL A 1 102 ? 42.16948 62.32131 42.90215 1.000 28.28076 102 VAL A C 1
ATOM 791 O O . VAL A 1 102 ? 42.10883 61.94179 41.72257 1.000 27.89396 102 VAL A O 1
ATOM 795 N N . PRO A 1 103 ? 41.68905 61.55399 43.89000 1.000 28.89801 103 PRO A N 1
ATOM 796 C CA . PRO A 1 103 ? 40.99962 60.28847 43.54082 1.000 30.35670 103 PRO A CA 1
ATOM 797 C C . PRO A 1 103 ? 39.85868 60.47537 42.54656 1.000 28.48577 103 PRO A C 1
ATOM 798 O O . PRO A 1 103 ? 39.71540 59.67294 41.61276 1.000 28.77847 103 PRO A O 1
ATOM 802 N N . TYR A 1 104 ? 39.07032 61.54292 42.70485 1.000 26.84075 104 TYR A N 1
ATOM 803 C CA . TYR A 1 104 ? 37.91425 61.76980 41.84387 1.000 26.24770 104 TYR A CA 1
ATOM 804 C C . TYR A 1 104 ? 38.33159 62.06953 40.40838 1.000 31.23598 104 TYR A C 1
ATOM 805 O O . TYR A 1 104 ? 37.80549 61.47252 39.46467 1.000 26.32586 104 TYR A O 1
ATOM 814 N N . ILE A 1 105 ? 39.24781 63.02747 40.21380 1.000 27.69824 105 ILE A N 1
ATOM 815 C CA . ILE A 1 105 ? 39.61490 63.39625 38.84962 1.000 26.62740 105 ILE A CA 1
ATOM 816 C C . ILE A 1 105 ? 40.29972 62.22733 38.14735 1.000 27.78113 105 ILE A C 1
ATOM 817 O O . ILE A 1 105 ? 40.03731 61.94755 36.97011 1.000 29.79596 105 ILE A O 1
ATOM 822 N N . LEU A 1 106 ? 41.19520 61.52549 38.84852 1.000 23.62795 106 LEU A N 1
ATOM 823 C CA . LEU A 1 106 ? 41.90192 60.43020 38.20420 1.000 23.89379 106 LEU A CA 1
ATOM 824 C C . LEU A 1 106 ? 40.95366 59.27276 37.90592 1.000 26.65277 106 LEU A C 1
ATOM 825 O O . LEU A 1 106 ? 41.14748 58.55519 36.92296 1.000 27.07528 106 LEU A O 1
ATOM 830 N N . ALA A 1 107 ? 39.90259 59.11789 38.70905 1.000 28.36398 107 ALA A N 1
ATOM 831 C CA . ALA A 1 107 ? 38.92754 58.05737 38.44836 1.000 28.42478 107 ALA A CA 1
ATOM 832 C C . ALA A 1 107 ? 38.00905 58.40108 37.28115 1.000 30.06790 107 ALA A C 1
ATOM 833 O O . ALA A 1 107 ? 37.62953 57.51156 36.51422 1.000 31.13688 107 ALA A O 1
ATOM 835 N N . ALA A 1 108 ? 37.66511 59.68079 37.10832 1.000 28.87431 108 ALA A N 1
ATOM 836 C CA . ALA A 1 108 ? 36.58142 60.06665 36.21025 1.000 30.33116 108 ALA A CA 1
ATOM 837 C C . ALA A 1 108 ? 37.02161 60.74351 34.91842 1.000 33.98063 108 ALA A C 1
ATOM 838 O O . ALA A 1 108 ? 36.25485 60.72563 33.95045 1.000 32.76209 108 ALA A O 1
ATOM 840 N N . ALA A 1 109 ? 38.20564 61.36308 34.86705 1.000 34.74356 109 ALA A N 1
ATOM 841 C CA . ALA A 1 109 ? 38.59524 62.15945 33.70588 1.000 30.93396 109 ALA A CA 1
ATOM 842 C C . ALA A 1 109 ? 39.56044 61.39320 32.80694 1.000 32.87943 109 ALA A C 1
ATOM 843 O O . ALA A 1 109 ? 40.56059 60.84028 33.28269 1.000 32.76787 109 ALA A O 1
ATOM 845 N N . SER A 1 110 ? 39.28100 61.39204 31.49993 1.000 29.18961 110 SER A N 1
ATOM 846 C CA . SER A 1 110 ? 40.18853 60.79341 30.52602 1.000 31.75868 110 SER A CA 1
ATOM 847 C C . SER A 1 110 ? 41.11304 61.80635 29.85947 1.000 32.04811 110 SER A C 1
ATOM 848 O O . SER A 1 110 ? 41.94699 61.41180 29.03648 1.000 35.36657 110 SER A O 1
ATOM 851 N N . SER A 1 111 ? 40.99522 63.08385 30.19751 1.000 28.47893 111 SER A N 1
ATOM 852 C CA . SER A 1 111 ? 41.86188 64.11959 29.65070 1.000 32.05563 111 SER A CA 1
ATOM 853 C C . SER A 1 111 ? 41.75384 65.34936 30.53795 1.000 33.32393 111 SER A C 1
ATOM 854 O O . SER A 1 111 ? 40.84803 65.46582 31.36760 1.000 29.88184 111 SER A O 1
ATOM 857 N N . VAL A 1 112 ? 42.70109 66.27112 30.35034 1.000 30.14459 112 VAL A N 1
ATOM 858 C CA . VAL A 1 112 ? 42.59739 67.57540 30.99916 1.000 29.50340 112 VAL A CA 1
ATOM 859 C C . VAL A 1 112 ? 41.30983 68.27756 30.57713 1.000 32.84684 112 VAL A C 1
ATOM 860 O O . VAL A 1 112 ? 40.63766 68.92377 31.39212 1.000 30.11401 112 VAL A O 1
ATOM 864 N N . ALA A 1 113 ? 40.94453 68.16151 29.29664 1.000 32.19533 113 ALA A N 1
ATOM 865 C CA . ALA A 1 113 ? 39.71500 68.78664 28.82146 1.000 34.50147 113 ALA A CA 1
ATOM 866 C C . ALA A 1 113 ? 38.49896 68.25519 29.57293 1.000 33.18869 113 ALA A C 1
ATOM 867 O O . ALA A 1 113 ? 37.62265 69.02989 29.97667 1.000 33.56442 113 ALA A O 1
ATOM 869 N N . GLU A 1 114 ? 38.43160 66.93497 29.78557 1.000 32.75977 114 GLU A N 1
ATOM 870 C CA A GLU A 1 114 ? 37.31885 66.37271 30.54271 0.486 32.71058 114 GLU A CA 1
ATOM 871 C CA B GLU A 1 114 ? 37.31778 66.37234 30.54360 0.514 32.71036 114 GLU A CA 1
ATOM 872 C C . GLU A 1 114 ? 37.37943 66.79561 32.00552 1.000 31.15380 114 GLU A C 1
ATOM 873 O O . GLU A 1 114 ? 36.34059 67.04319 32.63002 1.000 31.02676 114 GLU A O 1
ATOM 884 N N . ALA A 1 115 ? 38.58765 66.88036 32.56895 1.000 29.82547 115 ALA A N 1
ATOM 885 C CA . ALA A 1 115 ? 38.74716 67.37144 33.93786 1.000 31.04221 115 ALA A CA 1
ATOM 886 C C . ALA A 1 115 ? 38.21850 68.79739 34.08131 1.000 29.85739 115 ALA A C 1
ATOM 887 O O . ALA A 1 115 ? 37.64630 69.16020 35.11666 1.000 30.28053 115 ALA A O 1
ATOM 889 N N . LYS A 1 116 ? 38.42970 69.62779 33.06260 1.000 31.74440 116 LYS A N 1
ATOM 890 C CA . LYS A 1 116 ? 37.88111 70.98161 33.09127 1.000 32.37620 116 LYS A CA 1
ATOM 891 C C . LYS A 1 116 ? 36.35955 70.94713 33.13482 1.000 31.30019 116 LYS A C 1
ATOM 892 O O . LYS A 1 116 ? 35.73599 71.67033 33.92002 1.000 33.26838 116 LYS A O 1
ATOM 898 N N . LYS A 1 117 ? 35.74347 70.09200 32.31500 1.000 35.63286 117 LYS A N 1
ATOM 899 C CA . LYS A 1 117 ? 34.28954 69.96780 32.35127 1.000 32.80611 117 LYS A CA 1
ATOM 900 C C . LYS A 1 117 ? 33.81678 69.47701 33.71555 1.000 34.77796 117 LYS A C 1
ATOM 901 O O . LYS A 1 117 ? 32.84668 70.00303 34.27069 1.000 32.70755 117 LYS A O 1
ATOM 903 N N . LEU A 1 118 ? 34.51199 68.49292 34.29018 1.000 33.64724 118 LEU A N 1
ATOM 904 C CA . LEU A 1 118 ? 34.12488 67.98374 35.60256 1.000 31.06077 118 LEU A CA 1
ATOM 905 C C . LEU A 1 118 ? 34.21877 69.04752 36.69201 1.000 33.53938 118 LEU A C 1
ATOM 906 O O . LEU A 1 118 ? 33.53856 68.94163 37.71798 1.000 35.91628 118 LEU A O 1
ATOM 911 N N . LEU A 1 119 ? 35.05521 70.06717 36.50467 1.000 32.69404 119 LEU A N 1
ATOM 912 C CA . LEU A 1 119 ? 35.24938 71.09945 37.51491 1.000 30.68620 119 LEU A CA 1
ATOM 913 C C . LEU A 1 119 ? 34.44672 72.36104 37.23700 1.000 33.46913 119 LEU A C 1
ATOM 914 O O . LEU A 1 119 ? 34.48887 73.29284 38.04297 1.000 33.86074 119 LEU A O 1
ATOM 919 N N . SER A 1 120 ? 33.72116 72.41133 36.12061 1.000 35.27664 120 SER A N 1
ATOM 920 C CA . SER A 1 120 ? 33.09502 73.65586 35.68837 1.000 34.37966 120 SER A CA 1
ATOM 921 C C . SER A 1 120 ? 31.98521 74.12276 36.62365 1.000 36.76570 120 SER A C 1
ATOM 922 O O . SER A 1 120 ? 31.64842 75.31122 36.61285 1.000 37.15153 120 SER A O 1
ATOM 925 N N . ASN A 1 121 ? 31.39890 73.23420 37.41798 1.000 37.72138 121 ASN A N 1
ATOM 926 C CA . ASN A 1 121 ? 30.38890 73.63412 38.39198 1.000 40.23714 121 ASN A CA 1
ATOM 927 C C . ASN A 1 121 ? 30.74251 73.10870 39.77068 1.000 39.44436 121 ASN A C 1
ATOM 928 O O . ASN A 1 121 ? 29.86569 72.74085 40.56171 1.000 35.93332 121 ASN A O 1
ATOM 933 N N . ALA A 1 122 ? 32.03356 73.06475 40.08770 1.000 33.73531 122 ALA A N 1
ATOM 934 C CA . ALA A 1 122 ? 32.47295 72.40708 41.30529 1.000 32.20096 122 ALA A CA 1
ATOM 935 C C . ALA A 1 122 ? 32.72768 73.41358 42.41637 1.000 31.53189 122 ALA A C 1
ATOM 936 O O . ALA A 1 122 ? 32.89846 74.61501 42.18639 1.000 30.93990 122 ALA A O 1
ATOM 938 N N . ASN A 1 123 ? 32.73385 72.89310 43.63878 1.000 34.85547 123 ASN A N 1
ATOM 939 C CA . ASN A 1 123 ? 33.05014 73.64699 44.84142 1.000 31.67815 123 ASN A CA 1
ATOM 940 C C . ASN A 1 123 ? 33.95955 72.76748 45.68532 1.000 34.81163 123 ASN A C 1
ATOM 941 O O . ASN A 1 123 ? 33.60664 71.62336 45.97717 1.000 33.14144 123 ASN A O 1
ATOM 946 N N . ILE A 1 124 ? 35.13481 73.27308 46.05177 1.000 31.11804 124 ILE A N 1
ATOM 947 C CA . ILE A 1 124 ? 36.00491 72.53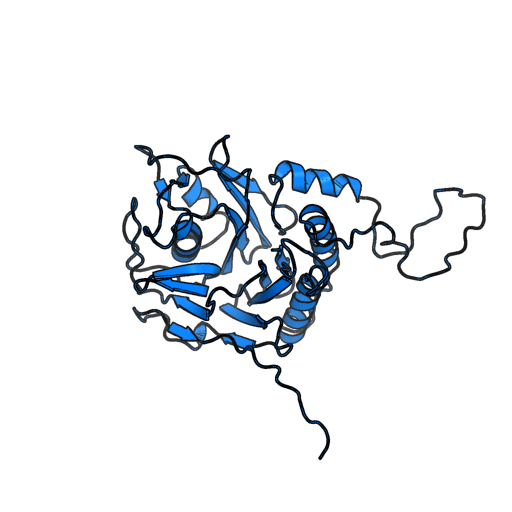485 46.96202 1.000 33.94952 124 ILE A CA 1
ATOM 948 C C . ILE A 1 124 ? 35.50748 72.80207 48.37813 1.000 32.82199 124 ILE A C 1
ATOM 949 O O . ILE A 1 124 ? 35.70153 73.88850 48.93001 1.000 34.12566 124 ILE A O 1
ATOM 954 N N . ALA A 1 125 ? 34.86908 71.80614 48.96691 1.000 35.17711 125 ALA A N 1
ATOM 955 C CA . ALA A 1 125 ? 34.14531 71.97128 50.21327 1.000 34.60650 125 ALA A CA 1
ATOM 956 C C . ALA A 1 125 ? 35.05386 71.72419 51.40508 1.000 33.46548 125 ALA A C 1
ATOM 957 O O . ALA A 1 125 ? 35.95866 70.89155 51.35659 1.000 37.01273 125 ALA A O 1
ATOM 959 N N . ASN A 1 126 ? 34.78375 72.44239 52.49320 1.000 35.58763 126 ASN A N 1
ATOM 960 C CA . ASN A 1 126 ? 35.55685 72.31584 53.72805 1.000 40.83979 126 ASN A CA 1
ATOM 961 C C . ASN A 1 126 ? 35.07548 71.09698 54.51713 1.000 43.89350 126 ASN A C 1
ATOM 962 O O . ASN A 1 126 ? 34.47072 71.18772 55.58739 1.000 48.68514 126 ASN A O 1
ATOM 967 N N . ILE A 1 127 ? 35.35283 69.93007 53.95779 1.000 40.94148 127 ILE A N 1
ATOM 968 C CA . ILE A 1 127 ? 34.95946 68.65639 54.54428 1.000 39.98440 127 ILE A CA 1
ATOM 969 C C . ILE A 1 127 ? 36.23195 67.93438 54.97136 1.000 41.24715 127 ILE A C 1
ATOM 970 O O . ILE A 1 127 ? 37.13212 67.71410 54.15119 1.000 40.87051 127 ILE A O 1
ATOM 975 N N . ASN A 1 128 ? 36.31855 67.58564 56.25446 1.000 40.65157 128 ASN A N 1
ATOM 976 C CA . ASN A 1 128 ? 37.45060 66.82260 56.76140 1.000 42.87073 128 ASN A CA 1
ATOM 977 C C . ASN A 1 128 ? 37.24371 65.34202 56.48920 1.000 42.94507 128 ASN A C 1
ATOM 978 O O . ASN A 1 128 ? 36.11588 64.84589 56.53719 1.000 40.90090 128 ASN A O 1
ATOM 983 N N . PHE A 1 129 ? 38.33744 64.63549 56.20129 1.000 42.17516 129 PHE A N 1
ATOM 984 C CA . PHE A 1 129 ? 38.24831 63.18338 56.08422 1.000 41.29454 129 PHE A CA 1
ATOM 985 C C . PHE A 1 129 ? 37.74380 62.57156 57.38518 1.000 43.10775 129 PHE A C 1
ATOM 986 O O . PHE A 1 129 ? 36.84056 61.72576 57.38239 1.000 42.67752 129 PHE A O 1
ATOM 994 N N . SER A 1 130 ? 38.31422 62.99830 58.50704 1.000 40.98150 130 SER A N 1
ATOM 995 C CA . SER A 1 130 ? 37.93337 62.51889 59.82766 1.000 46.29340 130 SER A CA 1
ATOM 996 C C . SER A 1 130 ? 38.40163 63.54913 60.84447 1.000 52.03970 130 SER A C 1
ATOM 997 O O . SER A 1 130 ? 39.04852 64.54041 60.49653 1.000 52.04563 130 SER A O 1
ATOM 1000 N N . ASP A 1 131 ? 38.08375 63.30001 62.11624 1.000 57.50383 131 ASP A N 1
ATOM 1001 C CA . ASP A 1 131 ? 38.59457 64.16951 63.17130 1.000 60.29215 131 ASP A CA 1
ATOM 1002 C C . ASP A 1 131 ? 40.10932 64.05840 63.29773 1.000 57.43061 131 ASP A C 1
ATOM 1003 O O . ASP A 1 131 ? 40.76931 65.02589 63.69274 1.000 60.79034 131 ASP A O 1
ATOM 1008 N N . LYS A 1 132 ? 40.67684 62.89701 62.95697 1.000 58.37520 132 LYS A N 1
ATOM 1009 C CA . LYS A 1 132 ? 42.12468 62.72316 63.01688 1.000 59.77414 132 LYS A CA 1
ATOM 1010 C C . LYS A 1 132 ? 42.83179 63.36460 61.82900 1.000 59.86338 132 LYS A C 1
ATOM 1011 O O . LYS A 1 132 ? 43.94145 63.88645 61.98406 1.000 62.41500 132 LYS A O 1
ATOM 1013 N N . LEU A 1 133 ? 42.21802 63.33783 60.64865 1.000 56.52476 133 LEU A N 1
ATOM 1014 C CA . LEU A 1 133 ? 42.81171 63.87908 59.42545 1.000 54.16304 133 LEU A CA 1
ATOM 1015 C C . LEU A 1 133 ? 41.98333 65.07906 58.97871 1.000 53.13797 133 LEU A C 1
ATOM 1016 O O . LEU A 1 133 ? 41.01087 64.93589 58.23646 1.000 52.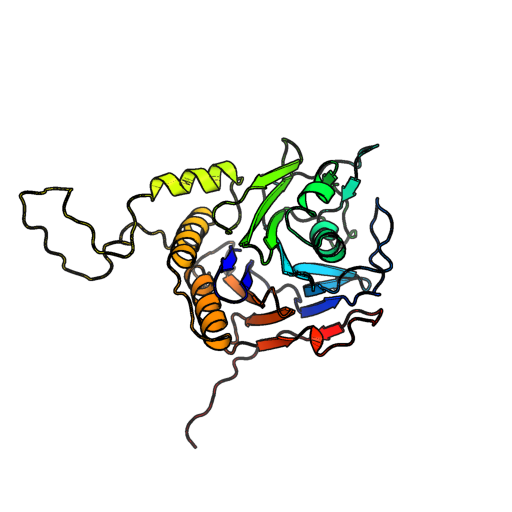71078 133 LEU A O 1
ATOM 1021 N N . GLN A 1 134 ? 42.38183 66.26469 59.43538 1.000 51.09170 134 GLN A N 1
ATOM 1022 C CA . GLN A 1 134 ? 41.72838 67.49838 59.02624 1.000 53.05070 134 GLN A CA 1
ATOM 1023 C C . GLN A 1 134 ? 42.14176 67.87425 57.60287 1.000 46.39474 134 GLN A C 1
ATOM 1024 O O . GLN A 1 134 ? 43.18096 67.45097 57.09782 1.000 48.14087 134 GLN A O 1
ATOM 1030 N N . ALA A 1 135 ? 41.30792 68.67859 56.95075 1.000 47.38247 135 ALA A N 1
ATOM 1031 C CA . ALA A 1 135 ? 41.62099 69.11633 55.59823 1.000 42.88682 135 ALA A CA 1
ATOM 1032 C C . ALA A 1 135 ? 42.86754 69.99469 55.60784 1.000 42.97686 135 ALA A C 1
ATOM 1033 O O . ALA A 1 135 ? 42.97393 70.93528 56.39699 1.000 44.52253 135 ALA A O 1
ATOM 1035 N N . ALA A 1 136 ? 43.81161 69.67570 54.74190 1.000 43.47774 136 ALA A N 1
ATOM 1036 C CA . ALA A 1 136 ? 45.05917 70.39940 54.57410 1.000 38.96538 136 ALA A CA 1
ATOM 1037 C C . ALA A 1 136 ? 44.94771 71.38757 53.41834 1.000 34.08704 136 ALA A C 1
ATOM 1038 O O . ALA A 1 136 ? 44.19329 71.15586 52.46280 1.000 32.23975 136 ALA A O 1
ATOM 1040 N N . PRO A 1 137 ? 45.65482 72.52274 53.47796 1.000 33.06485 137 PRO A N 1
ATOM 1041 C CA . PRO A 1 137 ? 45.57528 73.50300 52.38627 1.000 26.67915 137 PRO A CA 1
ATOM 1042 C C . PRO A 1 137 ? 46.39768 73.04455 51.18967 1.000 30.20722 137 PRO A C 1
ATOM 1043 O O . PRO A 1 137 ? 47.60562 72.81365 51.29676 1.000 29.52896 137 PRO A O 1
ATOM 1047 N N . LEU A 1 138 ? 45.74748 72.96314 50.03083 1.000 28.12152 138 LEU A N 1
ATOM 1048 C CA . LEU A 1 138 ? 46.37041 72.40719 48.83750 1.000 26.28130 138 LEU A CA 1
ATOM 1049 C C . LEU A 1 138 ? 45.95599 73.20825 47.61604 1.000 23.15096 138 LEU A C 1
ATOM 1050 O O . LEU A 1 138 ? 44.91958 73.87824 47.61116 1.000 24.92751 138 LEU A O 1
ATOM 1055 N N . HIS A 1 139 ? 46.77529 73.10868 46.56833 1.000 25.72938 139 HIS A N 1
ATOM 1056 C CA . HIS A 1 139 ? 46.34393 73.34529 45.19730 1.000 22.52460 139 HIS A CA 1
ATOM 1057 C C . HIS A 1 139 ? 46.88633 72.20914 44.34012 1.000 25.22525 139 HIS A C 1
ATOM 1058 O O . HIS A 1 139 ? 47.62168 71.33633 44.81230 1.000 26.42476 139 HIS A O 1
ATOM 1065 N N . TRP A 1 140 ? 46.47918 72.18024 43.07693 1.000 25.06088 140 TRP A N 1
ATOM 1066 C CA . TRP A 1 140 ? 46.67169 70.97511 42.28606 1.000 26.43245 140 TRP A CA 1
ATOM 1067 C C . TRP A 1 140 ? 47.09299 71.33568 40.87483 1.000 25.12662 140 TRP A C 1
ATOM 1068 O O . TRP A 1 140 ? 46.70301 72.37608 40.34275 1.000 27.55876 140 TRP A O 1
ATOM 1079 N N . ILE A 1 141 ? 47.86881 70.44740 40.26329 1.000 23.85026 141 ILE A N 1
ATOM 1080 C CA . ILE A 1 141 ? 48.13685 70.49354 38.83392 1.000 25.00609 141 ILE A CA 1
ATOM 1081 C C . ILE A 1 141 ? 47.56032 69.22645 38.22077 1.000 27.83642 141 ILE A C 1
ATOM 1082 O O . ILE A 1 141 ? 47.65306 68.14517 38.80970 1.000 25.19306 141 ILE A O 1
ATOM 1087 N N . ILE A 1 142 ? 46.92198 69.37484 37.06497 1.000 27.81005 142 ILE A N 1
ATOM 1088 C CA . ILE A 1 142 ? 46.43463 68.25269 36.26810 1.000 30.56520 142 ILE A CA 1
ATOM 1089 C C . ILE A 1 142 ? 47.12312 68.34249 34.92050 1.000 30.61493 142 ILE A C 1
ATOM 1090 O O . ILE A 1 142 ? 47.19898 69.43202 34.34800 1.000 30.20685 142 ILE A O 1
ATOM 1095 N N . ALA A 1 143 ? 47.63207 67.21480 34.42274 1.000 27.57515 143 ALA A N 1
ATOM 1096 C CA . ALA A 1 143 ? 48.28569 67.17462 33.11929 1.000 28.76159 143 ALA A CA 1
ATOM 1097 C C . ALA A 1 143 ? 47.86841 65.89497 32.41423 1.000 30.68237 143 ALA A C 1
ATOM 1098 O O . ALA A 1 143 ? 47.34897 64.96855 33.04416 1.000 30.36465 143 ALA A O 1
ATOM 1100 N N . ASP A 1 144 ? 48.05325 65.84303 31.09160 1.000 30.46271 144 ASP A N 1
ATOM 1101 C CA . ASP A 1 144 ? 47.71561 64.60426 30.39277 1.000 30.81036 144 ASP A CA 1
ATOM 1102 C C . ASP A 1 144 ? 48.71483 64.34505 29.27154 1.000 30.56735 144 ASP A C 1
ATOM 1103 O O . ASP A 1 144 ? 49.62336 65.14391 29.01260 1.000 30.93583 144 ASP A O 1
ATOM 1108 N N . LYS A 1 145 ? 48.55076 63.20184 28.60741 1.000 31.65619 145 LYS A N 1
ATOM 1109 C CA . LYS A 1 145 ? 49.55018 62.72815 27.65570 1.000 32.40443 145 LYS A CA 1
ATOM 1110 C C . LYS A 1 145 ? 49.54436 63.49607 26.33898 1.000 34.90086 145 LYS A C 1
ATOM 1111 O O . LYS A 1 145 ? 50.41235 63.23542 25.49630 1.000 36.11472 145 LYS A O 1
ATOM 1117 N N . THR A 1 146 ? 48.60196 64.42438 26.14098 1.000 31.65686 146 THR A N 1
ATOM 1118 C CA . THR A 1 146 ? 48.67460 65.37625 25.03627 1.000 36.52164 146 THR A CA 1
ATOM 1119 C C . THR A 1 146 ? 49.60918 66.53926 25.33679 1.000 37.53877 146 THR A C 1
ATOM 1120 O O . THR A 1 146 ? 49.95628 67.29939 24.42236 1.000 38.28179 146 THR A O 1
ATOM 1124 N N . GLY A 1 147 ? 50.04493 66.68270 26.58499 1.000 34.08697 147 GLY A N 1
ATOM 1125 C CA . GLY A 1 147 ? 50.87040 67.79503 26.98997 1.000 33.99547 147 GLY A CA 1
ATOM 1126 C C . GLY A 1 147 ? 50.11084 68.90657 27.67173 1.000 35.46540 147 GLY A C 1
ATOM 1127 O O . GLY A 1 147 ? 50.74210 69.81616 28.22151 1.000 36.56594 147 GLY A O 1
ATOM 1128 N N . ALA A 1 148 ? 48.78119 68.85964 27.65280 1.000 36.52391 148 ALA A N 1
ATOM 1129 C CA . ALA A 1 148 ? 47.97143 69.88393 28.29211 1.000 36.95953 148 ALA A CA 1
ATOM 1130 C C . ALA A 1 148 ? 48.12365 69.81041 29.80378 1.000 34.87394 148 ALA A C 1
ATOM 1131 O O . ALA A 1 148 ? 48.39620 68.75109 30.36633 1.000 30.97037 148 ALA A O 1
ATOM 1133 N N . SER A 1 149 ? 47.94714 70.95230 30.46293 1.000 32.70931 149 SER A N 1
ATOM 1134 C CA . SER A 1 149 ? 47.90639 70.97297 31.91895 1.000 31.87912 149 SER A CA 1
ATOM 1135 C C . SER A 1 149 ? 47.14890 72.20161 32.39641 1.000 31.81609 149 SER A C 1
ATOM 1136 O O . SER A 1 149 ? 47.07299 73.21261 31.69734 1.000 30.60799 149 SER A O 1
ATOM 1139 N N . VAL A 1 150 ? 46.59283 72.09293 33.60302 1.000 28.17336 150 VAL A N 1
ATOM 1140 C CA . VAL A 1 150 ? 45.89272 73.18836 34.25910 1.000 29.38152 150 VAL A CA 1
ATOM 1141 C C . VAL A 1 150 ? 46.32003 73.21357 35.71732 1.000 29.29683 150 VAL A C 1
ATOM 1142 O O . VAL A 1 150 ? 46.79140 72.21752 36.26900 1.000 28.64551 150 VAL A O 1
ATOM 1146 N N . THR A 1 151 ? 46.14393 74.37324 36.33603 1.000 28.59238 151 THR A N 1
ATOM 1147 C CA . THR A 1 151 ? 46.35191 74.56951 37.76339 1.000 24.48850 151 THR A CA 1
ATOM 1148 C C . THR A 1 151 ? 45.00685 74.86744 38.41289 1.000 27.51285 151 THR A C 1
ATOM 1149 O O . THR A 1 151 ? 44.28230 75.77230 37.97013 1.000 29.07537 151 THR A O 1
ATOM 1153 N N . VAL A 1 152 ? 44.68097 74.11780 39.46338 1.000 24.82503 152 VAL A N 1
ATOM 1154 C CA . VAL A 1 152 ? 43.40344 74.21264 40.16290 1.000 27.88018 152 VAL A CA 1
ATOM 1155 C C . VAL A 1 152 ? 43.65684 74.84125 41.52259 1.000 27.71013 152 VAL A C 1
ATOM 1156 O O . VAL A 1 152 ? 44.42110 74.30232 42.32957 1.000 23.83832 152 VAL A O 1
ATOM 1160 N N . GLU A 1 153 ? 43.05066 76.00345 41.76412 1.000 28.76106 153 GLU A N 1
ATOM 1161 C CA . GLU A 1 153 ? 43.19624 76.69806 43.03365 1.000 28.68004 153 GLU A CA 1
ATOM 1162 C C . GLU A 1 153 ? 41.83186 77.11991 43.55731 1.000 29.05845 153 GLU A C 1
ATOM 1163 O O . GLU A 1 153 ? 41.07997 77.81107 42.86231 1.000 30.39860 153 GLU A O 1
ATOM 1169 N N . SER A 1 154 ? 41.52760 76.72716 44.78924 1.000 29.61916 154 SER A N 1
ATOM 1170 C CA . SER A 1 154 ? 40.37898 77.25796 45.51221 1.000 34.25128 154 SER A CA 1
ATOM 1171 C C . SER A 1 154 ? 40.89823 78.27645 46.52822 1.000 31.44848 154 SER A C 1
ATOM 1172 O O . SER A 1 154 ? 41.62375 77.91829 47.46283 1.000 29.64607 154 SER A O 1
ATOM 1175 N N . THR A 1 155 ? 40.52791 79.54602 46.34361 1.000 31.25481 155 THR A N 1
ATOM 1176 C CA . THR A 1 155 ? 40.96907 80.60648 47.24097 1.000 29.15318 155 THR A CA 1
ATOM 1177 C C . THR A 1 155 ? 39.76965 81.41132 47.71476 1.000 34.63209 155 THR A C 1
ATOM 1178 O O . THR A 1 155 ? 38.63086 81.05448 47.41632 1.000 33.35425 155 THR A O 1
ATOM 1182 N N . ALA A 1 156 ? 40.01149 82.51818 48.42202 1.000 31.74369 156 ALA A N 1
ATOM 1183 C CA . ALA A 1 156 ? 38.90519 83.38694 48.82549 1.000 34.67413 156 ALA A CA 1
ATOM 1184 C C . ALA A 1 156 ? 38.06400 83.83723 47.63023 1.000 35.97799 156 ALA A C 1
ATOM 1185 O O . ALA A 1 156 ? 36.86520 84.09240 47.77848 1.000 40.12236 156 ALA A O 1
ATOM 1187 N N . LYS A 1 157 ? 38.66467 83.92165 46.43816 1.000 38.12065 157 LYS A N 1
ATOM 1188 C CA . LYS A 1 157 ? 37.93213 84.31531 45.23702 1.000 39.84266 157 LYS A CA 1
ATOM 1189 C C . LYS A 1 157 ? 36.97435 83.23556 44.75010 1.000 40.24897 157 LYS A C 1
ATOM 1190 O O . LYS A 1 157 ? 36.10218 83.52236 43.92251 1.000 37.29530 157 LYS A O 1
ATOM 1196 N N . GLY A 1 158 ? 37.13019 82.00447 45.20875 1.000 34.39828 158 GLY A N 1
ATOM 1197 C CA . GLY A 1 158 ? 36.40992 80.88632 44.64894 1.000 33.58205 158 GLY A CA 1
ATOM 1198 C C . GLY A 1 158 ? 37.34062 79.90208 43.96193 1.000 32.93704 158 GLY A C 1
ATOM 1199 O O . GLY A 1 158 ? 38.54813 79.85211 44.21383 1.000 34.72971 158 GLY A O 1
ATOM 1200 N N . LEU A 1 159 ? 36.76029 79.11237 43.06624 1.000 30.29871 159 LEU A N 1
ATOM 1201 C CA . LEU A 1 159 ? 37.47306 78.03525 42.38780 1.000 30.37131 159 LEU A CA 1
ATOM 1202 C C . LEU A 1 159 ? 37.94508 78.53260 41.02956 1.000 34.12531 159 LEU A C 1
ATOM 1203 O O . LEU A 1 159 ? 37.13063 78.96506 40.20669 1.000 33.01240 159 LEU A O 1
ATOM 1208 N N . ASN A 1 160 ? 39.25517 78.47760 40.79942 1.000 32.63983 160 ASN A N 1
ATOM 1209 C CA . ASN A 1 160 ? 39.84377 78.84899 39.52413 1.000 28.28451 160 ASN A CA 1
ATOM 1210 C C . ASN A 1 160 ? 40.58172 77.66661 38.92487 1.000 31.19170 160 ASN A C 1
ATOM 1211 O O . ASN A 1 160 ? 41.28469 76.94007 39.63048 1.000 29.96628 160 ASN A O 1
ATOM 1216 N N . VAL A 1 161 ? 40.41317 77.47953 37.62088 1.000 28.74600 161 VAL A N 1
ATOM 1217 C CA . VAL A 1 161 ? 41.12970 76.46637 36.86287 1.000 27.11652 161 VAL A CA 1
ATOM 1218 C C . VAL A 1 161 ? 41.86471 77.20485 35.75862 1.000 33.66224 161 VAL A C 1
ATOM 1219 O O . VAL A 1 161 ? 41.23725 77.71802 34.82069 1.000 36.19371 161 VAL A O 1
ATOM 1223 N N . TYR A 1 162 ? 43.18630 77.30158 35.88636 1.000 27.77349 162 TYR A N 1
ATOM 1224 C CA . TYR A 1 162 ? 44.00081 78.08423 34.96592 1.000 30.92278 162 TYR A CA 1
ATOM 1225 C C . TYR A 1 162 ? 44.73042 77.18476 33.98548 1.000 32.22016 162 TYR A C 1
ATOM 1226 O O . TYR A 1 162 ? 45.31762 76.17651 34.38003 1.000 30.57498 162 TYR A O 1
ATOM 1235 N N . ASP A 1 163 ? 44.74940 77.58348 32.71744 1.000 33.50455 163 ASP A N 1
ATOM 1236 C CA . ASP A 1 163 ? 45.67853 76.95433 31.79120 1.000 31.77078 163 ASP A CA 1
ATOM 1237 C C . ASP A 1 163 ? 47.09069 77.11312 32.34126 1.000 34.10112 163 ASP A C 1
ATOM 1238 O O . ASP A 1 163 ? 47.46762 78.19119 32.81602 1.000 31.21837 163 ASP A O 1
ATOM 1243 N N . ASN A 1 164 ? 47.86180 76.03046 32.31005 1.000 31.92308 164 ASN A N 1
ATOM 1244 C CA . ASN A 1 164 ? 49.22550 76.04262 32.82800 1.000 31.49341 164 ASN A CA 1
ATOM 1245 C C . ASN A 1 164 ? 50.18127 75.92597 31.64699 1.000 29.45322 164 ASN A C 1
ATOM 1246 O O . ASN A 1 164 ? 50.45870 74.80641 31.18342 1.000 32.34734 164 ASN A O 1
ATOM 1251 N N . PRO A 1 165 ? 50.72362 77.03338 31.12870 1.000 27.22687 165 PRO A N 1
ATOM 1252 C CA . PRO A 1 165 ? 51.52434 76.94988 29.89825 1.000 27.73635 165 PRO A CA 1
ATOM 1253 C C . PRO A 1 165 ? 52.90233 76.35094 30.09996 1.000 29.63470 165 PRO A C 1
ATOM 1254 O O . PRO A 1 165 ? 53.57374 76.04830 29.10191 1.000 32.56152 165 PRO A O 1
ATOM 1258 N N . VAL A 1 166 ? 53.36136 76.17292 31.33837 1.000 25.18194 166 VAL A N 1
ATOM 1259 C CA . VAL A 1 166 ? 54.69708 75.64630 31.57914 1.000 26.50296 166 VAL A CA 1
ATOM 1260 C C . VAL A 1 166 ? 54.69387 74.23524 32.14300 1.000 26.98692 166 VAL A C 1
ATOM 1261 O O . VAL A 1 166 ? 55.77636 73.63498 32.24251 1.000 27.34243 166 VAL A O 1
ATOM 1265 N N . GLY A 1 167 ? 53.53764 73.69163 32.52326 1.000 27.12521 167 GLY A N 1
ATOM 1266 C CA . GLY A 1 167 ? 53.50696 72.32076 33.02564 1.000 26.86248 167 GLY A CA 1
ATOM 1267 C C . GLY A 1 167 ? 54.29229 72.12567 34.30405 1.000 28.92191 167 GLY A C 1
ATOM 1268 O O . GLY A 1 167 ? 54.88666 71.06066 34.50797 1.000 29.19857 167 GLY A O 1
ATOM 1269 N N . VAL A 1 168 ? 54.29182 73.13528 35.18332 1.000 25.73656 168 VAL A N 1
ATOM 1270 C CA . VAL A 1 168 ? 55.01232 73.11026 36.45101 1.000 22.16747 168 VAL A CA 1
ATOM 1271 C C . VAL A 1 168 ? 54.11375 73.69187 37.53308 1.000 21.17267 168 VAL A C 1
ATOM 1272 O O . VAL A 1 168 ? 53.33098 74.61034 37.28130 1.000 25.62132 168 VAL A O 1
ATOM 1276 N N . LEU A 1 169 ? 54.27585 73.20741 38.76215 1.000 23.50727 169 LEU A N 1
ATOM 1277 C CA . LEU A 1 169 ? 53.62635 73.85582 39.89752 1.000 23.15141 169 LEU A CA 1
ATOM 1278 C C . LEU A 1 169 ? 54.49788 73.66084 41.12905 1.000 23.98324 169 LEU A C 1
ATOM 1279 O O . LEU A 1 169 ? 55.12026 72.61015 41.28500 1.000 24.21345 169 LEU A O 1
ATOM 1284 N N . THR A 1 170 ? 54.56228 74.67617 41.99169 1.000 22.50112 170 THR A N 1
ATOM 1285 C CA . THR A 1 170 ? 55.17831 74.45530 43.29891 1.000 24.77678 170 THR A CA 1
ATOM 1286 C C . THR A 1 170 ? 54.17434 74.83197 44.38501 1.000 24.56228 170 THR A C 1
ATOM 1287 O O . THR A 1 170 ? 53.04746 74.31643 44.37882 1.000 27.43205 170 THR A O 1
ATOM 1291 N N . ASN A 1 171 ? 54.54252 75.70191 45.31440 1.000 25.47967 171 ASN A N 1
ATOM 1292 C CA . ASN A 1 171 ? 53.70397 76.01366 46.46929 1.000 23.49371 171 ASN A CA 1
ATOM 1293 C C . ASN A 1 171 ? 53.13390 77.42334 46.29534 1.000 26.55783 171 ASN A C 1
ATOM 1294 O O . ASN A 1 171 ? 52.62633 77.71785 45.20945 1.000 26.40237 171 ASN A O 1
ATOM 1299 N N . ASN A 1 172 ? 53.16855 78.27860 47.31457 1.000 26.10823 172 ASN A N 1
ATOM 1300 C CA . ASN A 1 172 ? 52.71471 79.66315 47.19062 1.000 24.28571 172 ASN A CA 1
ATOM 1301 C C . ASN A 1 172 ? 53.64851 80.44962 46.27022 1.000 26.55418 172 ASN A C 1
ATOM 1302 O O . ASN A 1 172 ? 54.79825 80.05808 46.06635 1.000 29.33570 172 ASN A O 1
ATOM 1307 N N . PRO A 1 173 ? 53.17826 81.58131 45.69742 1.000 27.59188 173 PRO A N 1
ATOM 1308 C CA . PRO A 1 173 ? 51.84339 82.18408 45.80249 1.000 28.53392 173 PRO A CA 1
ATOM 1309 C C . PRO A 1 173 ? 50.86599 81.66900 44.75423 1.000 29.83743 173 PRO A C 1
ATOM 1310 O O . PRO A 1 173 ? 51.16079 80.68157 44.07412 1.000 27.28828 173 PRO A O 1
ATOM 1314 N N . GLU A 1 174 ? 49.72536 82.34889 44.62186 1.000 28.45528 174 GLU A N 1
ATOM 1315 C CA . GLU A 1 174 ? 48.69195 81.93345 43.67610 1.000 30.03760 174 GLU A CA 1
ATOM 1316 C C . GLU A 1 174 ? 49.24981 81.91258 42.25443 1.000 28.95085 174 GLU A C 1
ATOM 1317 O O . GLU A 1 174 ? 50.21369 82.61905 41.92937 1.000 26.18577 174 GLU A O 1
ATOM 1323 N N . PHE A 1 175 ? 48.63433 81.09347 41.39741 1.000 27.11893 175 PHE A N 1
ATOM 1324 C CA . PHE A 1 175 ? 49.27422 80.76281 40.12541 1.000 29.86737 175 PHE A CA 1
ATOM 1325 C C . PHE A 1 175 ? 49.51782 81.96743 39.21915 1.000 28.74612 175 PHE A C 1
ATOM 1326 O O . PHE A 1 175 ? 50.61331 82.04188 38.63418 1.000 26.71286 175 PHE A O 1
ATOM 1334 N N . PRO A 1 176 ? 48.58543 82.91036 39.03171 1.000 29.49714 176 PRO A N 1
ATOM 1335 C CA . PRO A 1 176 ? 48.90754 84.04157 38.14648 1.000 30.06346 176 PRO A CA 1
ATOM 1336 C C . PRO A 1 176 ? 50.13778 84.80240 38.59682 1.000 29.70636 176 PRO A C 1
ATOM 1337 O O . PRO A 1 176 ? 50.92918 85.23188 37.75027 1.000 29.49471 176 PRO A O 1
ATOM 1341 N N . ARG A 1 177 ? 50.32715 84.96452 39.91113 1.000 27.98784 177 ARG A N 1
ATOM 1342 C CA . ARG A 1 177 ? 51.51085 85.65961 40.41061 1.000 30.20746 177 ARG A CA 1
ATOM 1343 C C . ARG A 1 177 ? 52.75969 84.85170 40.12185 1.000 33.24966 177 ARG A C 1
ATOM 1344 O O . ARG A 1 177 ? 53.77631 85.39337 39.67413 1.000 28.39794 177 ARG A O 1
ATOM 1352 N N . GLN A 1 178 ? 52.68129 83.54150 40.36851 1.000 27.04834 178 GLN A N 1
ATOM 1353 C CA . GLN A 1 178 ? 53.79798 82.64420 40.11934 1.000 25.32030 178 GLN A CA 1
ATOM 1354 C C . GLN A 1 178 ? 54.18832 82.65419 38.64226 1.000 24.59090 178 GLN A C 1
ATOM 1355 O O . GLN A 1 178 ? 55.37364 82.76419 38.30603 1.000 27.93388 178 GLN A O 1
ATOM 1361 N N . LEU A 1 179 ? 53.19759 82.61744 37.74203 1.000 26.43033 179 LEU A N 1
ATOM 1362 C CA . LEU A 1 179 ? 53.49222 82.63631 36.30907 1.000 27.45800 179 LEU A CA 1
ATOM 1363 C C . LEU A 1 179 ? 54.07162 83.97929 35.86943 1.000 32.26295 179 LEU A C 1
ATOM 1364 O O . LEU A 1 179 ? 54.99312 84.02936 35.04052 1.000 29.94711 179 LEU A O 1
ATOM 1369 N N . LEU A 1 180 ? 53.52717 85.08253 36.39030 1.000 28.07793 180 LEU A N 1
ATOM 1370 C CA . LEU A 1 180 ? 54.04542 86.39064 36.00276 1.000 28.81114 180 LEU A CA 1
ATOM 1371 C C . LEU A 1 180 ? 55.51860 86.53833 36.36298 1.000 31.77115 180 LEU A C 1
ATOM 1372 O O . LEU A 1 180 ? 56.28311 87.17046 35.62485 1.000 29.77561 180 LEU A O 1
ATOM 1377 N N . ASN A 1 181 ? 55.93158 85.96468 37.49741 1.000 27.00621 181 ASN A N 1
ATOM 1378 C CA . ASN A 1 181 ? 57.31204 86.08597 37.94297 1.000 27.03758 181 ASN A CA 1
ATOM 1379 C C . ASN A 1 181 ? 58.29177 85.52673 36.91827 1.000 28.04678 181 ASN A C 1
ATOM 1380 O O . ASN A 1 181 ? 59.44761 85.94914 36.88646 1.000 25.78779 181 ASN A O 1
ATOM 1385 N N . LEU A 1 182 ? 57.86440 84.56569 36.08650 1.000 27.27093 182 LEU A N 1
ATOM 1386 C CA . LEU A 1 182 ? 58.76678 84.02208 35.07018 1.000 26.28235 182 LEU A CA 1
ATOM 1387 C C . LEU A 1 182 ? 59.23367 85.09230 34.09010 1.000 24.18559 182 LEU A C 1
ATOM 1388 O O . LEU A 1 182 ? 60.32636 84.97893 33.52409 1.000 24.77741 182 LEU A O 1
ATOM 1393 N N . SER A 1 183 ? 58.40779 86.11131 33.84218 1.000 27.20978 183 SER A N 1
ATOM 1394 C CA . SER A 1 183 ? 58.79428 87.17723 32.92065 1.000 25.72685 183 SER A CA 1
ATOM 1395 C C . SER A 1 183 ? 60.04950 87.89953 33.38015 1.000 23.39761 183 SER A C 1
ATOM 1396 O O . SER A 1 183 ? 60.76775 88.48618 32.55847 1.000 26.84273 183 SER A O 1
ATOM 1399 N N . ASN A 1 184 ? 60.33176 87.88881 34.68211 1.000 24.52050 184 ASN A N 1
ATOM 1400 C CA . ASN A 1 184 ? 61.56029 88.50677 35.16177 1.000 24.09270 184 ASN A CA 1
ATOM 1401 C C . ASN A 1 184 ? 62.80568 87.75925 34.70812 1.000 22.74258 184 ASN A C 1
ATOM 1402 O O . ASN A 1 184 ? 63.91106 88.29713 34.81427 1.000 24.58583 184 ASN A O 1
ATOM 1407 N N . TYR A 1 185 ? 62.65603 86.53067 34.20218 1.000 22.74833 185 TYR A N 1
ATOM 1408 C CA . TYR A 1 185 ? 63.79783 85.69671 33.88025 1.000 25.26499 185 TYR A CA 1
ATOM 1409 C C . TYR A 1 185 ? 63.95110 85.47168 32.38681 1.000 25.45128 185 TYR A C 1
ATOM 1410 O O . TYR A 1 185 ? 64.72643 84.59223 31.97681 1.000 26.48230 185 TYR A O 1
ATOM 1419 N N . ARG A 1 186 ? 63.24056 86.25573 31.56883 1.000 22.31581 186 ARG A N 1
ATOM 1420 C CA . ARG A 1 186 ? 63.28051 86.07433 30.12043 1.000 25.86719 186 ARG A CA 1
ATOM 1421 C C . ARG A 1 186 ? 64.70133 86.02550 29.56417 1.000 27.88143 186 ARG A C 1
ATOM 1422 O O . ARG A 1 186 ? 64.94542 85.31568 28.58334 1.000 27.30206 186 ARG A O 1
ATOM 1430 N N . SER A 1 187 ? 65.65876 86.74545 30.17738 1.000 22.84475 187 SER A N 1
ATOM 1431 C CA . SER A 1 187 ? 67.01241 86.80314 29.62458 1.000 22.22054 187 SER A CA 1
ATOM 1432 C C . SER A 1 187 ? 67.88550 85.59972 29.97277 1.000 26.06699 187 SER A C 1
ATOM 1433 O O . SER A 1 187 ? 68.97385 85.48738 29.40870 1.000 24.96244 187 SER A O 1
ATOM 1436 N N . VAL A 1 188 ? 67.44848 84.71355 30.87313 1.000 24.80546 188 VAL A N 1
ATOM 1437 C CA . VAL A 1 188 ? 68.25932 83.57369 31.30105 1.000 24.87829 188 VAL A CA 1
ATOM 1438 C C . VAL A 1 188 ? 68.17927 82.48665 30.23662 1.000 26.80913 188 VAL A C 1
ATOM 1439 O O . VAL A 1 188 ? 67.09679 82.21348 29.70938 1.000 25.81218 188 VAL A O 1
ATOM 1443 N N . ALA A 1 189 ? 69.31258 81.86320 29.90715 1.000 24.38550 189 ALA A N 1
ATOM 1444 C CA . ALA A 1 189 ? 69.36763 80.98690 28.74296 1.000 26.39906 189 ALA A CA 1
ATOM 1445 C C . ALA A 1 189 ? 70.46788 79.95590 28.94232 1.000 25.61120 189 ALA A C 1
ATOM 1446 O O . ALA A 1 189 ? 71.40227 80.18040 29.71544 1.000 23.82362 189 ALA A O 1
ATOM 1448 N N . PRO A 1 190 ? 70.40210 78.82184 28.24423 1.000 26.08674 190 PRO A N 1
ATOM 1449 C CA . PRO A 1 190 ? 71.51627 77.86468 28.36035 1.000 22.60767 190 PRO A CA 1
ATOM 1450 C C . PRO A 1 190 ? 72.79973 78.32437 27.68256 1.000 28.99527 190 PRO A C 1
ATOM 1451 O O . PRO A 1 190 ? 73.88846 77.98387 28.16174 1.000 29.42541 190 PRO A O 1
ATOM 1455 N N . ALA A 1 191 ? 72.72889 79.13020 26.62674 1.000 29.91402 191 ALA A N 1
ATOM 1456 C CA . ALA A 1 191 ? 73.93403 79.53434 25.92125 1.000 27.42626 191 ALA A CA 1
ATOM 1457 C C . ALA A 1 191 ? 74.54682 80.78580 26.55559 1.000 28.50889 191 ALA A C 1
ATOM 1458 O O . ALA A 1 191 ? 73.88147 81.54797 27.26029 1.000 28.24373 191 ALA A O 1
ATOM 1460 N N . ASN A 1 192 ? 75.83036 80.97609 26.29699 1.000 26.94530 192 ASN A N 1
ATOM 1461 C CA . ASN A 1 192 ? 76.52652 82.13971 26.82353 1.000 28.80171 192 ASN A CA 1
ATOM 1462 C C . ASN A 1 192 ? 75.92808 83.42619 26.26579 1.000 29.60642 192 ASN A C 1
ATOM 1463 O O . ASN A 1 192 ? 75.73270 83.53211 25.04906 1.000 29.46943 192 ASN A O 1
ATOM 1468 N N . PRO A 1 193 ? 75.64822 84.42697 27.10484 1.000 32.09463 193 PRO A N 1
ATOM 1469 C CA . PRO A 1 193 ? 75.02707 85.65816 26.60281 1.000 32.28763 193 PRO A CA 1
ATOM 1470 C C . PRO A 1 193 ? 76.01230 86.52566 25.84131 1.000 31.11194 193 PRO A C 1
ATOM 1471 O O . PRO A 1 193 ? 77.18098 86.66139 26.21989 1.000 29.03149 193 PRO A O 1
ATOM 1475 N N . ALA A 1 194 ? 75.51994 87.13672 24.76468 1.000 32.02517 194 ALA A N 1
ATOM 1476 C CA . ALA A 1 194 ? 76.29240 88.19448 24.12739 1.000 31.82895 194 ALA A CA 1
ATOM 1477 C C . ALA A 1 194 ? 76.46993 89.35444 25.09731 1.000 30.16270 194 ALA A C 1
ATOM 1478 O O . ALA A 1 194 ? 75.63436 89.59037 25.97930 1.000 28.92840 194 ALA A O 1
ATOM 1480 N N . ASN A 1 195 ? 77.56747 90.08928 24.91996 1.000 28.85684 195 ASN A N 1
ATOM 1481 C CA . ASN A 1 195 ? 77.86975 91.24856 25.75908 1.000 23.21389 195 ASN A CA 1
ATOM 1482 C C . ASN A 1 195 ? 77.05168 92.44814 25.27019 1.000 29.77849 195 ASN A C 1
ATOM 1483 O O . ASN A 1 195 ? 77.46279 93.19621 24.38646 1.000 30.10935 195 ASN A O 1
ATOM 1488 N N . VAL A 1 196 ? 75.87245 92.62504 25.86716 1.000 24.90739 196 VAL A N 1
ATOM 1489 C CA . VAL A 1 196 ? 75.05974 93.82541 25.67829 1.000 27.88973 196 VAL A CA 1
ATOM 1490 C C . VAL A 1 196 ? 75.21860 94.80379 26.83408 1.000 29.17973 196 VAL A C 1
ATOM 1491 O O . VAL A 1 196 ? 74.64254 95.90407 26.79771 1.000 30.33383 196 VAL A O 1
ATOM 1495 N N . PHE A 1 197 ? 75.97195 94.42166 27.86809 1.000 27.55117 197 PHE A N 1
ATOM 1496 C CA . PHE A 1 197 ? 76.19029 95.26995 29.03419 1.000 29.72107 197 PHE A CA 1
ATOM 1497 C C . PHE A 1 197 ? 77.12808 96.42189 28.70028 1.000 29.55312 197 PHE A C 1
ATOM 1498 O O . PHE A 1 197 ? 76.83529 97.58310 29.00084 1.000 28.46594 197 PHE A O 1
ATOM 1506 N N . ALA A 1 198 ? 78.27133 96.11283 28.09338 1.000 27.24948 198 ALA A N 1
ATOM 1507 C CA . ALA A 1 198 ? 79.25510 97.12314 27.69415 1.000 28.23484 198 ALA A CA 1
ATOM 1508 C C . ALA A 1 198 ? 79.85841 96.66586 26.37589 1.000 30.86641 198 ALA A C 1
ATOM 1509 O O . ALA A 1 198 ? 80.98911 96.15669 26.32740 1.000 31.21705 198 ALA A O 1
ATOM 1511 N N . PRO A 1 199 ? 79.12156 96.84729 25.27202 1.000 32.36623 199 PRO A N 1
ATOM 1512 C CA . PRO A 1 199 ? 79.43060 96.11916 24.02763 1.000 36.24323 199 PRO A CA 1
ATOM 1513 C C . PRO A 1 199 ? 80.80493 96.38818 23.44778 1.000 36.79755 199 PRO A C 1
ATOM 1514 O O . PRO A 1 199 ? 81.34529 95.52614 22.74390 1.000 41.48633 199 PRO A O 1
ATOM 1518 N N A ASN A 1 200 ? 81.37078 97.56412 23.70640 0.537 38.05118 200 ASN A N 1
ATOM 1519 N N B ASN A 1 200 ? 81.39862 97.54571 23.69640 0.463 37.91229 200 ASN A N 1
ATOM 1520 C CA A ASN A 1 200 ? 82.66896 97.94276 23.17361 0.537 38.83336 200 ASN A CA 1
ATOM 1521 C CA B ASN A 1 200 ? 82.70118 97.82425 23.11042 0.463 38.79384 200 ASN A CA 1
ATOM 1522 C C A ASN A 1 200 ? 83.80932 97.65352 24.14313 0.537 38.06871 200 ASN A C 1
ATOM 1523 C C B ASN A 1 200 ? 83.85560 97.44384 24.02452 0.463 38.10557 200 ASN A C 1
ATOM 1524 O O A ASN A 1 200 ? 84.91465 98.16796 23.95063 0.537 40.36719 200 ASN A O 1
ATOM 1525 O O B ASN A 1 200 ? 85.01459 97.68155 23.67164 0.463 39.95299 200 ASN A O 1
ATOM 1534 N N . VAL A 1 201 ? 83.56808 96.83914 25.16974 1.000 31.74635 201 VAL A N 1
ATOM 1535 C CA . VAL A 1 201 ? 84.57252 96.46894 26.15821 1.000 31.91566 201 VAL A CA 1
ATOM 1536 C C . VAL A 1 201 ? 84.71108 94.95342 26.14487 1.000 32.15185 201 VAL A C 1
ATOM 1537 O O . VAL A 1 201 ? 83.70764 94.23593 26.09672 1.000 30.67373 201 VAL A O 1
ATOM 1541 N N . ASP A 1 202 ? 85.95072 94.47180 26.19049 1.000 33.52318 202 ASP A N 1
ATOM 1542 C CA . ASP A 1 202 ? 86.21454 93.03869 26.30715 1.000 33.63917 202 ASP A CA 1
ATOM 1543 C C . ASP A 1 202 ? 85.83480 92.57295 27.70801 1.000 31.33450 202 ASP A C 1
ATOM 1544 O O . ASP A 1 202 ? 86.50198 92.92078 28.68774 1.000 33.51794 202 ASP A O 1
ATOM 1549 N N . LEU A 1 203 ? 84.74656 91.80061 27.81135 1.000 31.06715 203 LEU A N 1
ATOM 1550 C CA . LEU A 1 203 ? 84.30395 91.19652 29.06542 1.000 28.79567 203 LEU A CA 1
ATOM 1551 C C . LEU A 1 203 ? 84.46369 89.68320 28.93545 1.000 28.82891 203 LEU A C 1
ATOM 1552 O O . LEU A 1 203 ? 83.53199 88.98855 28.49544 1.000 30.20960 203 LEU A O 1
ATOM 1557 N N . PRO A 1 204 ? 85.61175 89.12623 29.32987 1.000 29.41289 204 PRO A N 1
ATOM 1558 C CA . PRO A 1 204 ? 85.92195 87.72793 28.99419 1.000 30.01850 204 PRO A CA 1
ATOM 1559 C C . PRO A 1 204 ? 84.91281 86.74007 29.55804 1.000 31.64129 204 PRO A C 1
ATOM 1560 O O . PRO A 1 204 ? 84.40637 86.89046 30.67219 1.000 29.55697 204 PRO A O 1
ATOM 1564 N N . VAL A 1 205 ? 84.63962 85.70416 28.77508 1.000 32.90566 205 VAL A N 1
ATOM 1565 C CA . VAL A 1 205 ? 83.77592 84.62076 29.22045 1.000 29.14313 205 VAL A CA 1
ATOM 1566 C C . VAL A 1 205 ? 84.64686 83.65890 30.01293 1.000 33.72123 205 VAL A C 1
ATOM 1567 O O . VAL A 1 205 ? 85.22508 82.71935 29.45948 1.000 32.61806 205 VAL A O 1
ATOM 1571 N N . TYR A 1 206 ? 84.77719 83.91528 31.31095 1.000 29.00203 206 TYR A N 1
ATOM 1572 C CA . TYR A 1 206 ? 85.72693 83.19390 32.14489 1.000 29.20107 206 TYR A CA 1
ATOM 1573 C C . TYR A 1 206 ? 85.20093 81.84190 32.62645 1.000 28.96542 206 TYR A C 1
ATOM 1574 O O . TYR A 1 206 ? 85.96117 81.07022 33.22203 1.000 30.73349 206 TYR A O 1
ATOM 1583 N N . SER A 1 207 ? 83.92356 81.55323 32.41085 1.000 25.93170 207 SER A N 1
ATOM 1584 C CA . SER A 1 207 ? 83.31316 80.29460 32.82320 1.000 29.03263 207 SER A CA 1
ATOM 1585 C C . SER A 1 207 ? 82.26861 79.90916 31.79560 1.000 25.99102 207 SER A C 1
ATOM 1586 O O . SER A 1 207 ? 81.62404 80.77125 31.19395 1.000 28.83924 207 SER A O 1
ATOM 1589 N N . ARG A 1 208 ? 82.10804 78.60720 31.60036 1.000 26.06279 208 ARG A N 1
ATOM 1590 C CA . ARG A 1 208 ? 80.92112 78.11596 30.92330 1.000 27.66331 208 ARG A CA 1
ATOM 1591 C C . ARG A 1 208 ? 79.71215 78.29757 31.83542 1.000 24.98259 208 ARG A C 1
ATOM 1592 O O . ARG A 1 208 ? 79.84211 78.47964 33.05045 1.000 29.95973 208 ARG A O 1
ATOM 1600 N N . GLY A 1 209 ? 78.52188 78.28063 31.23763 1.000 25.52166 209 GLY A N 1
ATOM 1601 C CA . GLY A 1 209 ? 77.30036 78.30684 32.00719 1.000 23.77781 209 GLY A CA 1
ATOM 1602 C C . GLY A 1 209 ? 76.82089 79.68950 32.42665 1.000 25.71698 209 GLY A C 1
ATOM 1603 O O . GLY A 1 209 ? 75.83343 79.77671 33.16913 1.000 24.78041 209 GLY A O 1
ATOM 1604 N N . LEU A 1 210 ? 77.49100 80.76838 32.00369 1.000 25.67990 210 LEU A N 1
ATOM 1605 C CA . LEU A 1 210 ? 77.06853 82.10238 32.43979 1.000 22.79109 210 LEU A CA 1
ATOM 1606 C C . LEU A 1 210 ? 75.66579 82.47435 31.94743 1.000 27.88744 210 LEU A C 1
ATOM 1607 O O . LEU A 1 210 ? 75.05272 83.41175 32.48797 1.000 28.05407 210 LEU A O 1
ATOM 1612 N N . GLY A 1 211 ? 75.13729 81.77375 30.94262 1.000 26.46411 211 GLY A N 1
ATOM 1613 C CA . GLY A 1 211 ? 73.74569 81.97931 30.56915 1.000 25.66775 211 GLY A CA 1
ATOM 1614 C C . GLY A 1 211 ? 72.77712 81.82648 31.72905 1.000 26.22089 211 GLY A C 1
ATOM 1615 O O . GLY A 1 211 ? 71.70719 82.45105 31.74064 1.000 25.00301 211 GLY A O 1
ATOM 1616 N N . THR A 1 212 ? 73.11821 80.98932 32.71400 1.000 22.81777 212 THR A N 1
ATOM 1617 C CA . THR A 1 212 ? 72.24341 80.75799 33.85897 1.000 21.68095 212 THR A CA 1
ATOM 1618 C C . THR A 1 212 ? 72.77269 81.41314 35.12530 1.000 24.19442 212 THR A C 1
ATOM 1619 O O . THR A 1 212 ? 72.37573 81.02632 36.22718 1.000 24.67013 212 THR A O 1
ATOM 1623 N N . HIS A 1 213 ? 73.60605 82.45262 34.99141 1.000 25.56862 213 HIS A N 1
ATOM 1624 C CA . HIS A 1 213 ? 74.14722 83.10593 36.17857 1.000 22.36874 213 HIS A CA 1
ATOM 1625 C C . HIS A 1 213 ? 73.06106 83.64032 37.11620 1.000 22.49522 213 HIS A C 1
ATOM 1626 O O . HIS A 1 213 ? 73.25951 83.63403 38.33983 1.000 25.30909 213 HIS A O 1
ATOM 1633 N N . PHE A 1 214 ? 71.92214 84.10956 36.58815 1.000 22.48972 214 PHE A N 1
ATOM 1634 C CA . PHE A 1 214 ? 70.85684 84.64962 37.43084 1.000 23.37112 214 PHE A CA 1
ATOM 1635 C C . PHE A 1 214 ? 69.72577 83.64242 37.67343 1.000 22.81620 214 PHE A C 1
ATOM 1636 O O . PHE A 1 214 ? 68.63386 84.02410 38.09638 1.000 22.47874 214 PHE A O 1
ATOM 1644 N N . LEU A 1 215 ? 69.96838 82.36638 37.41598 1.000 23.39970 215 LEU A N 1
ATOM 1645 C CA . LEU A 1 215 ? 68.97419 81.31637 37.66368 1.000 25.76543 215 LEU A CA 1
ATOM 1646 C C . LEU A 1 215 ? 68.89432 81.03837 39.16557 1.000 26.16548 215 LEU A C 1
ATOM 1647 O O . LEU A 1 215 ? 69.93224 80.83819 39.80349 1.000 28.48105 215 LEU A O 1
ATOM 1652 N N . PRO A 1 216 ? 67.70486 81.04648 39.76817 1.000 24.40745 216 PRO A N 1
ATOM 1653 C CA . PRO A 1 216 ? 67.61490 80.87141 41.22731 1.000 24.56676 216 PRO A CA 1
ATOM 1654 C C . PRO A 1 216 ? 67.94849 79.44893 41.66384 1.000 28.14537 216 PRO A C 1
ATOM 1655 O O . PRO A 1 216 ? 67.59824 78.46865 40.99974 1.000 32.43430 216 PRO A O 1
ATOM 1659 N N . GLY A 1 217 ? 68.58016 79.34651 42.83115 1.000 26.85270 217 GLY A N 1
ATOM 1660 C CA . GLY A 1 217 ? 68.90984 78.04610 43.39352 1.000 27.77484 217 GLY A CA 1
ATOM 1661 C C . GLY A 1 217 ? 68.41102 77.86522 44.80952 1.000 26.79593 217 GLY A C 1
ATOM 1662 O O . GLY A 1 217 ? 68.78464 76.89970 45.48578 1.000 28.59129 217 GLY A O 1
ATOM 1663 N N . GLY A 1 218 ? 67.52234 78.76377 45.24544 1.000 25.55280 218 GLY A N 1
ATOM 1664 C CA . GLY A 1 218 ? 66.98373 78.68596 46.58849 1.000 24.81795 218 GLY A CA 1
ATOM 1665 C C . GLY A 1 218 ? 65.98902 77.54907 46.78140 1.000 25.95278 218 GLY A C 1
ATOM 1666 O O . GLY A 1 218 ? 65.49015 76.93191 45.83590 1.000 25.33406 218 GLY A O 1
ATOM 1667 N N . MET A 1 219 ? 65.66902 77.31012 48.06084 1.000 22.89664 219 MET A N 1
ATOM 1668 C CA . MET A 1 219 ? 64.77094 76.25508 48.50956 1.000 24.56638 219 MET A CA 1
ATOM 1669 C C . MET A 1 219 ? 63.31857 76.71323 48.51547 1.000 26.54959 219 MET A C 1
ATOM 1670 O O . MET A 1 219 ? 62.42194 75.88623 48.68144 1.000 24.58604 219 MET A O 1
ATOM 1675 N N . ASP A 1 220 ? 63.06854 78.01271 48.37258 1.000 23.41767 220 ASP A N 1
ATOM 1676 C CA . ASP A 1 220 ? 61.72751 78.56572 48.49779 1.000 22.65502 220 ASP A CA 1
ATOM 1677 C C . ASP A 1 220 ? 60.90542 78.29603 47.23851 1.000 23.34363 220 ASP A C 1
ATOM 1678 O O . ASP A 1 220 ? 61.43810 77.99260 46.16048 1.000 22.93688 220 ASP A O 1
ATOM 1683 N N . SER A 1 221 ? 59.59219 78.49803 47.37628 1.000 23.27795 221 SER A N 1
ATOM 1684 C CA . SER A 1 221 ? 58.64809 78.09647 46.34510 1.000 22.92495 221 SER A CA 1
ATOM 1685 C C . SER A 1 221 ? 58.84906 78.85573 45.03486 1.000 24.75707 221 SER A C 1
ATOM 1686 O O . SER A 1 221 ? 58.76326 78.25557 43.95860 1.000 23.53601 221 SER A O 1
ATOM 1689 N N . GLU A 1 222 ? 59.04756 80.18736 45.08928 1.000 24.57102 222 GLU A N 1
ATOM 1690 C CA . GLU A 1 222 ? 59.28300 80.92820 43.84671 1.000 24.34381 222 GLU A CA 1
ATOM 1691 C C . GLU A 1 222 ? 60.58358 80.50232 43.17340 1.000 23.84875 222 GLU A C 1
ATOM 1692 O O . GLU A 1 222 ? 60.63277 80.33355 41.94817 1.000 25.53776 222 GLU A O 1
ATOM 1698 N N . SER A 1 223 ? 61.66154 80.37068 43.94488 1.000 21.65960 223 SER A N 1
ATOM 1699 C CA . SER A 1 223 ? 62.92945 79.94110 43.34800 1.000 24.07424 223 SER A CA 1
ATOM 1700 C C . SER A 1 223 ? 62.77433 78.58812 42.65180 1.000 25.39217 223 SER A C 1
ATOM 1701 O O . SER A 1 223 ? 63.28695 78.37543 41.54399 1.000 23.79670 223 SER A O 1
ATOM 1704 N N . ARG A 1 224 ? 62.06417 77.66464 43.28121 1.000 25.45867 224 ARG A N 1
ATOM 1705 C CA . ARG A 1 224 ? 61.98052 76.32672 42.69966 1.000 25.93012 224 ARG A CA 1
ATOM 1706 C C . ARG A 1 224 ? 61.10065 76.32787 41.45845 1.000 25.18196 224 ARG A C 1
ATOM 1707 O O . ARG A 1 224 ? 61.38747 75.59796 40.50192 1.000 26.94611 224 ARG A O 1
ATOM 1715 N N . PHE A 1 225 ? 60.07674 77.18577 41.43160 1.000 21.87244 225 PHE A N 1
ATOM 1716 C CA . PHE A 1 225 ? 59.22250 77.28396 40.25965 1.000 21.25325 225 PHE A CA 1
ATOM 1717 C C . PHE A 1 225 ? 60.01861 77.73031 39.04687 1.000 23.72229 225 PHE A C 1
ATOM 1718 O O . PHE A 1 225 ? 59.88615 77.15880 37.95612 1.000 24.27191 225 PHE A O 1
ATOM 1726 N N . VAL A 1 226 ? 60.83484 78.77973 39.21437 1.000 24.43683 226 VAL A N 1
ATOM 1727 C CA . VAL A 1 226 ? 61.65654 79.28044 38.11614 1.000 23.22044 226 VAL A CA 1
ATOM 1728 C C . VAL A 1 226 ? 62.67268 78.23323 37.67669 1.000 24.78507 226 VAL A C 1
ATOM 1729 O O . VAL A 1 226 ? 62.83523 77.96234 36.47854 1.000 23.67234 226 VAL A O 1
ATOM 1733 N N . LYS A 1 227 ? 63.39371 77.64576 38.63457 1.000 23.17737 227 LYS A N 1
ATOM 1734 C CA . LYS A 1 227 ? 64.46023 76.71656 38.25609 1.000 24.35332 227 LYS A CA 1
ATOM 1735 C C . LYS A 1 227 ? 63.89374 75.44631 37.62964 1.000 23.50731 227 LYS A C 1
ATOM 1736 O O . LYS A 1 227 ? 64.46930 74.90639 36.67358 1.000 24.13782 227 LYS A O 1
ATOM 1742 N N . ALA A 1 228 ? 62.76717 74.95174 38.15132 1.000 24.46282 228 ALA A N 1
ATOM 1743 C CA . ALA A 1 228 ? 62.16451 73.75052 37.57575 1.000 24.41571 228 ALA A CA 1
ATOM 1744 C C . ALA A 1 228 ? 61.60748 74.03790 36.18726 1.000 26.78266 228 ALA A C 1
ATOM 1745 O O . ALA A 1 228 ? 61.71954 73.20315 35.28389 1.000 25.68207 228 ALA A O 1
ATOM 1747 N N . THR A 1 229 ? 61.01336 75.22445 35.98560 1.000 23.75603 229 THR A N 1
ATOM 1748 C CA . THR A 1 229 ? 60.51321 75.54274 34.65416 1.000 24.65739 229 THR A CA 1
ATOM 1749 C C . THR A 1 229 ? 61.65354 75.59426 33.64825 1.000 23.72911 229 THR A C 1
ATOM 1750 O O . THR A 1 229 ? 61.53901 75.07257 32.53467 1.000 24.74391 229 THR A O 1
ATOM 1754 N N . PHE A 1 230 ? 62.75306 76.26767 34.00734 1.000 23.44147 230 PHE A N 1
ATOM 1755 C CA . PHE A 1 230 ? 63.90863 76.31960 33.11660 1.000 24.63082 230 PHE A CA 1
ATOM 1756 C C . PHE A 1 230 ? 64.42987 74.92083 32.83096 1.000 26.40387 230 PHE A C 1
ATOM 1757 O O . PHE A 1 230 ? 64.72920 74.57313 31.68146 1.000 24.18304 230 PHE A O 1
ATOM 1765 N N . THR A 1 231 ? 64.55822 74.10790 33.87684 1.000 23.42565 231 THR A N 1
ATOM 1766 C CA . THR A 1 231 ? 65.18172 72.79574 33.70443 1.000 23.83562 231 THR A CA 1
ATOM 1767 C C . THR A 1 231 ? 64.33409 71.86849 32.84306 1.000 26.29616 231 THR A C 1
ATOM 1768 O O . THR A 1 231 ? 64.87932 71.10229 32.03241 1.000 25.89533 231 THR A O 1
ATOM 1772 N N . LYS A 1 232 ? 63.00280 71.91390 33.00526 1.000 26.38072 232 LYS A N 1
ATOM 1773 C CA . LYS A 1 232 ? 62.13597 71.07380 32.18350 1.000 27.14496 232 LYS A CA 1
ATOM 1774 C C . LYS A 1 232 ? 62.02326 71.61656 30.76433 1.000 26.66841 232 LYS A C 1
ATOM 1775 O O . LYS A 1 232 ? 61.95121 70.84194 29.80431 1.000 27.10731 232 LYS A O 1
ATOM 1781 N N . MET A 1 233 ? 62.02088 72.94308 30.61038 1.000 26.16172 233 MET A N 1
ATOM 1782 C CA . MET A 1 233 ? 61.90037 73.54115 29.28958 1.000 27.58273 233 MET A CA 1
ATOM 1783 C C . MET A 1 233 ? 63.14544 73.29459 28.44511 1.000 29.22179 233 MET A C 1
ATOM 1784 O O . MET A 1 233 ? 63.06568 73.31388 27.21232 1.000 29.46556 233 MET A O 1
ATOM 1789 N N . HIS A 1 234 ? 64.28919 73.04386 29.07893 1.000 26.65209 234 HIS A N 1
ATOM 1790 C CA . HIS A 1 234 ? 65.53473 72.80869 28.36529 1.000 27.79217 234 HIS A CA 1
ATOM 1791 C C . HIS A 1 234 ? 66.03092 71.37817 28.49065 1.000 30.78668 234 HIS A C 1
ATOM 1792 O O . HIS A 1 234 ? 67.18986 71.10172 28.15241 1.000 29.73938 234 HIS A O 1
ATOM 1799 N N . ALA A 1 235 ? 65.17556 70.46995 28.94839 1.000 28.52943 235 ALA A N 1
ATOM 1800 C CA . ALA A 1 235 ? 65.55378 69.07474 29.07070 1.000 27.47882 235 ALA A CA 1
ATOM 1801 C C . ALA A 1 235 ? 65.69095 68.44868 27.68528 1.000 34.63358 235 ALA A C 1
ATOM 1802 O O . ALA A 1 235 ? 65.05187 68.88671 26.73008 1.000 32.11150 235 ALA A O 1
ATOM 1804 N N . PRO A 1 236 ? 66.50829 67.40948 27.54400 1.000 36.35555 236 PRO A N 1
ATOM 1805 C CA . PRO A 1 236 ? 66.68180 66.80996 26.22260 1.000 32.92496 236 PRO A CA 1
ATOM 1806 C C . PRO A 1 236 ? 65.44531 66.01920 25.82662 1.000 35.68071 236 PRO A C 1
ATOM 1807 O O . PRO A 1 236 ? 64.53942 65.74778 26.62196 1.000 34.39046 236 PRO A O 1
ATOM 1811 N N . VAL A 1 237 ? 65.38662 65.70061 24.54215 1.000 38.94011 237 VAL A N 1
ATOM 1812 C CA . VAL A 1 237 ? 64.47393 64.68302 24.04644 1.000 47.22462 237 VAL A CA 1
ATOM 1813 C C . VAL A 1 237 ? 65.25286 63.37187 24.03921 1.000 48.69166 237 VAL A C 1
ATOM 1814 O O . VAL A 1 237 ? 66.19931 63.20498 23.26318 1.000 48.86714 237 VAL A O 1
ATOM 1818 N N . GLY A 1 238 ? 64.89634 62.45699 24.93047 1.000 44.41927 238 GLY A N 1
ATOM 1819 C CA . GLY A 1 238 ? 65.64369 61.21825 25.03227 1.000 44.48191 238 GLY A CA 1
ATOM 1820 C C . GLY A 1 238 ? 65.36612 60.28586 23.86626 1.000 53.73764 238 GLY A C 1
ATOM 1821 O O . GLY A 1 238 ? 64.44536 60.47899 23.06566 1.000 51.34876 238 GLY A O 1
ATOM 1822 N N . ASN A 1 239 ? 66.19254 59.23999 23.77734 1.000 54.29905 239 ASN A N 1
ATOM 1823 C CA . ASN A 1 239 ? 66.02603 58.22655 22.74434 1.000 53.06780 239 ASN A CA 1
ATOM 1824 C C . ASN A 1 239 ? 65.05802 57.12256 23.17422 1.000 56.87671 239 ASN A C 1
ATOM 1825 O O . ASN A 1 239 ? 64.08588 56.83260 22.46824 1.000 60.93326 239 ASN A O 1
ATOM 1827 N N . SER A 1 240 ? 65.27934 56.52904 24.33901 1.000 48.98390 240 SER A N 1
ATOM 1828 C CA . SER A 1 240 ? 64.53578 55.36397 24.79245 1.000 48.20355 240 SER A CA 1
ATOM 1829 C C . SER A 1 240 ? 63.63788 55.72933 25.96548 1.000 41.87471 240 SER A C 1
ATOM 1830 O O . SER A 1 240 ? 63.66203 56.85101 26.47743 1.000 39.64802 240 SER A O 1
ATOM 1833 N N . GLU A 1 241 ? 62.87122 54.74324 26.42556 1.000 38.81524 241 GLU A N 1
ATOM 1834 C CA . GLU A 1 241 ? 62.09667 54.95017 27.63938 1.000 40.02176 241 GLU A CA 1
ATOM 1835 C C . GLU A 1 241 ? 63.01142 55.04465 28.85933 1.000 40.58832 241 GLU A C 1
ATOM 1836 O O . GLU A 1 241 ? 62.76150 55.84609 29.77010 1.000 35.01325 241 GLU A O 1
ATOM 1842 N N . VAL A 1 242 ? 64.10139 54.26998 28.88333 1.000 33.69783 242 VAL A N 1
ATOM 1843 C CA . VAL A 1 242 ? 64.99650 54.34215 30.03265 1.000 30.23122 242 VAL A CA 1
ATOM 1844 C C . VAL A 1 242 ? 65.71200 55.68792 30.06864 1.000 33.99300 242 VAL A C 1
ATOM 1845 O O . VAL A 1 242 ? 65.89630 56.27163 31.14339 1.000 29.64819 242 VAL A O 1
ATOM 1849 N N . GLU A 1 243 ? 66.11423 56.20828 28.90102 1.000 33.77171 243 GLU A N 1
ATOM 1850 C CA . GLU A 1 243 ? 66.74238 57.52484 28.85858 1.000 31.04615 243 GLU A CA 1
ATOM 1851 C C . GLU A 1 243 ? 65.77057 58.60548 29.29912 1.000 32.29129 243 GLU A C 1
ATOM 1852 O O . GLU A 1 243 ? 66.16112 59.56568 29.97495 1.000 28.90357 243 GLU A O 1
ATOM 1854 N N . ASN A 1 244 ? 64.50071 58.47015 28.91357 1.000 31.46648 244 ASN A N 1
ATOM 1855 C CA . ASN A 1 244 ? 63.51418 59.48674 29.25621 1.000 30.02196 244 ASN A CA 1
ATOM 1856 C C . ASN A 1 244 ? 63.24515 59.50179 30.75409 1.000 30.03003 244 ASN A C 1
ATOM 1857 O O . ASN A 1 244 ? 63.14521 60.57402 31.35758 1.000 27.97500 244 ASN A O 1
ATOM 1862 N N . ILE A 1 245 ? 63.13819 58.32910 31.38591 1.000 28.41064 245 ILE A N 1
ATOM 1863 C CA . ILE A 1 245 ? 62.89869 58.37164 32.82768 1.000 28.76441 245 ILE A CA 1
ATOM 1864 C C . ILE A 1 245 ? 64.15729 58.85935 33.55429 1.000 29.88032 245 ILE A C 1
ATOM 1865 O O . ILE A 1 245 ? 64.06229 59.52059 34.59780 1.000 28.79118 245 ILE A O 1
ATOM 1870 N N . THR A 1 246 ? 65.34134 58.57591 33.00347 1.000 26.40098 246 THR A N 1
ATOM 1871 C CA . THR A 1 246 ? 66.57953 59.12252 33.55648 1.000 23.94960 246 THR A CA 1
ATOM 1872 C C . THR A 1 246 ? 66.56321 60.63932 33.47882 1.000 25.27583 246 THR A C 1
ATOM 1873 O O . THR A 1 246 ? 66.84456 61.33229 34.46444 1.000 26.10930 246 THR A O 1
ATOM 1877 N N . ASN A 1 247 ? 66.21079 61.16516 32.30679 1.000 24.27246 247 ASN A N 1
ATOM 1878 C CA . ASN A 1 247 ? 66.15123 62.61153 32.12908 1.000 23.65936 247 ASN A CA 1
ATOM 1879 C C . ASN A 1 247 ? 65.11455 63.23462 33.05034 1.000 27.02012 247 ASN A C 1
ATOM 1880 O O . ASN A 1 247 ? 65.32791 64.33383 33.58408 1.000 26.35564 247 ASN A O 1
ATOM 1885 N N . TYR A 1 248 ? 63.98847 62.53929 33.25309 1.000 25.72164 248 TYR A N 1
ATOM 1886 C CA . TYR A 1 248 ? 62.90754 63.05492 34.08435 1.000 25.36719 248 TYR A CA 1
ATOM 1887 C C . TYR A 1 248 ? 63.36790 63.28274 35.51809 1.000 25.10314 248 TYR A C 1
ATOM 1888 O O . TYR A 1 248 ? 63.09735 64.33623 36.11427 1.000 26.55077 248 TYR A O 1
ATOM 1897 N N . PHE A 1 249 ? 64.03764 62.29415 36.10576 1.000 22.62306 249 PHE A N 1
ATOM 1898 C CA . PHE A 1 249 ? 64.47149 62.46196 37.48875 1.000 24.11379 249 PHE A CA 1
ATOM 1899 C C . PHE A 1 249 ? 65.54608 63.53974 37.62057 1.000 26.49849 249 PHE A C 1
ATOM 1900 O O . PHE A 1 249 ? 65.65397 64.16964 38.67777 1.000 27.00191 249 PHE A O 1
ATOM 1908 N N . HIS A 1 250 ? 66.34938 63.75379 36.57699 1.000 23.10466 250 HIS A N 1
ATOM 1909 C CA . HIS A 1 250 ? 67.29541 64.86568 36.60533 1.000 24.68070 250 HIS A CA 1
ATOM 1910 C C . HIS A 1 250 ? 66.57890 66.20856 36.66370 1.000 25.00288 250 HIS A C 1
ATOM 1911 O O . HIS A 1 250 ? 67.10500 67.16253 37.25758 1.000 23.74318 250 HIS A O 1
ATOM 1918 N N . ILE A 1 251 ? 65.40516 66.31736 36.03465 1.000 23.47307 251 ILE A N 1
ATOM 1919 C CA . ILE A 1 251 ? 64.60700 67.54519 36.14654 1.000 26.72310 251 ILE A CA 1
ATOM 1920 C C . ILE A 1 251 ? 64.17290 67.75630 37.58961 1.000 29.20935 251 ILE A C 1
ATOM 1921 O O . ILE A 1 251 ? 64.36739 68.83011 38.16696 1.000 27.36515 251 ILE A O 1
ATOM 1926 N N . LEU A 1 252 ? 63.56536 66.73094 38.19518 1.000 25.96253 252 LEU A N 1
ATOM 1927 C CA . LEU A 1 252 ? 63.13781 66.85771 39.58515 1.000 26.86208 252 LEU A CA 1
ATOM 1928 C C . LEU A 1 252 ? 64.32125 67.08676 40.51434 1.000 28.31098 252 LEU A C 1
ATOM 1929 O O . LEU A 1 252 ? 64.20491 67.82064 41.50290 1.000 30.34782 252 LEU A O 1
ATOM 1934 N N . GLN A 1 253 ? 65.47009 66.47634 40.21174 1.000 26.79119 253 GLN A N 1
ATOM 1935 C CA . GLN A 1 253 ? 66.62998 66.61057 41.08717 1.000 27.47434 253 GLN A CA 1
ATOM 1936 C C . GLN A 1 253 ? 67.14022 68.04339 41.13113 1.000 26.58395 253 GLN A C 1
ATOM 1937 O O . GLN A 1 253 ? 67.69564 68.46829 42.15043 1.000 28.27142 253 GLN A O 1
ATOM 1939 N N . SER A 1 254 ? 66.93321 68.80741 40.05369 1.000 26.62642 254 SER A N 1
ATOM 1940 C CA . SER A 1 254 ? 67.40944 70.18779 40.00699 1.000 29.49719 254 SER A CA 1
ATOM 1941 C C . SER A 1 254 ? 66.78652 71.04873 41.09789 1.000 29.16306 254 SER A C 1
ATOM 1942 O O . SER A 1 254 ? 67.39173 72.04406 41.52063 1.000 29.13076 254 SER A O 1
ATOM 1945 N N . VAL A 1 255 ? 65.58933 70.69890 41.56253 1.000 24.07182 255 VAL A N 1
ATOM 1946 C CA . VAL A 1 255 ? 64.93069 71.45462 42.61906 1.000 28.07891 255 VAL A CA 1
ATOM 1947 C C . VAL A 1 255 ? 64.67765 70.59328 43.86005 1.000 26.74710 255 VAL A C 1
ATOM 1948 O O . VAL A 1 255 ? 63.81745 70.90609 44.67870 1.000 26.12521 255 VAL A O 1
ATOM 1952 N N . GLU A 1 256 ? 65.43633 69.51261 44.01516 1.000 24.30358 256 GLU A N 1
ATOM 1953 C CA . GLU A 1 256 ? 65.42868 68.77282 45.26582 1.000 28.67721 256 GLU A CA 1
ATOM 1954 C C . GLU A 1 256 ? 65.83586 69.67947 46.42181 1.000 26.65859 256 GLU A C 1
ATOM 1955 O O . GLU A 1 256 ? 66.68819 70.55956 46.27459 1.000 29.46406 256 GLU A O 1
ATOM 1961 N N . GLN A 1 257 ? 65.20812 69.47817 47.57554 1.000 26.45549 257 GLN A N 1
ATOM 1962 C CA . GLN A 1 257 ? 65.58067 70.18127 48.79877 1.000 24.81462 257 GLN A CA 1
ATOM 1963 C C . GLN A 1 257 ? 66.43354 69.24060 49.64528 1.000 27.67758 257 GLN A C 1
ATOM 1964 O O . GLN A 1 257 ? 65.92048 68.26334 50.20015 1.000 27.32632 257 GLN A O 1
ATOM 1970 N N . GLN A 1 258 ? 67.73657 69.52642 49.73583 1.000 23.98041 258 GLN A N 1
ATOM 1971 C CA . GLN A 1 258 ? 68.61146 68.68925 50.54714 1.000 25.70965 258 GLN A CA 1
ATOM 1972 C C . GLN A 1 258 ? 68.38332 68.97361 52.03009 1.000 25.48187 258 GLN A C 1
ATOM 1973 O O . GLN A 1 258 ? 68.05516 70.09470 52.42465 1.000 25.55477 258 GLN A O 1
ATOM 1979 N N . LYS A 1 259 ? 68.54634 67.94019 52.85350 1.000 27.05938 259 LYS A N 1
ATOM 1980 C CA . LYS A 1 259 ? 68.50477 68.10538 54.30133 1.000 24.90139 259 LYS A CA 1
ATOM 1981 C C . LYS A 1 259 ? 69.49164 69.17538 54.74602 1.000 26.21029 259 LYS A C 1
ATOM 1982 O O . LYS A 1 259 ? 70.62870 69.23090 54.26916 1.000 25.94805 259 LYS A O 1
ATOM 1988 N N . GLY A 1 260 ? 69.04708 70.02316 55.67392 1.000 25.20535 260 GLY A N 1
ATOM 1989 C CA . GLY A 1 260 ? 69.88813 71.04289 56.25846 1.000 27.48620 260 GLY A CA 1
ATOM 1990 C C . GLY A 1 260 ? 69.74691 72.41159 55.63376 1.000 30.85595 260 GLY A C 1
ATOM 1991 O O . GLY A 1 260 ? 70.23439 73.38738 56.21482 1.000 28.39498 260 GLY A O 1
ATOM 1992 N N . LEU A 1 261 ? 69.08084 72.51624 54.48386 1.000 26.49164 261 LEU A N 1
ATOM 1993 C CA . LEU A 1 261 ? 69.06407 73.77442 53.74453 1.000 26.23416 261 LEU A CA 1
ATOM 1994 C C . LEU A 1 261 ? 67.79081 74.57925 53.95191 1.000 28.02741 261 LEU A C 1
ATOM 1995 O O . LEU A 1 261 ? 67.80907 75.79058 53.72717 1.000 25.66108 261 LEU A O 1
ATOM 2000 N N . ASP A 1 262 ? 66.67990 73.94688 54.33397 1.000 28.96748 262 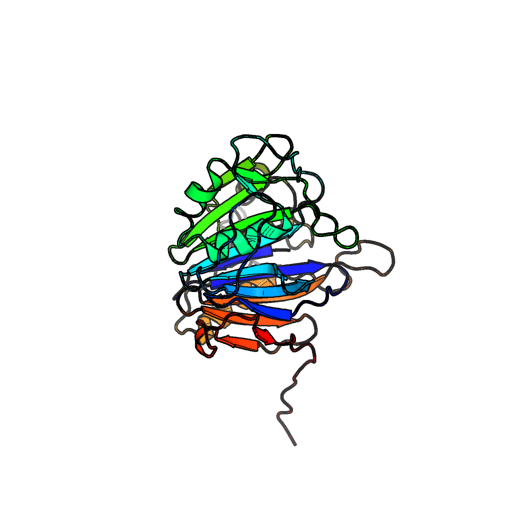ASP A N 1
ATOM 2001 C CA . ASP A 1 262 ? 65.38516 74.62703 54.47281 1.000 26.35601 262 ASP A CA 1
ATOM 2002 C C . ASP A 1 262 ? 64.88723 74.34486 55.88622 1.000 28.85576 262 ASP A C 1
ATOM 2003 O O . ASP A 1 262 ? 64.17833 73.36239 56.13435 1.000 27.84102 262 ASP A O 1
ATOM 2008 N N . GLU A 1 263 ? 65.27582 75.20707 56.81873 1.000 28.62346 263 GLU A N 1
ATOM 2009 C CA . GLU A 1 263 ? 64.98333 75.00986 58.22979 1.000 29.75757 263 GLU A CA 1
ATOM 2010 C C . GLU A 1 263 ? 63.59882 75.59076 58.51720 1.000 31.08592 263 GLU A C 1
ATOM 2011 O O . GLU A 1 263 ? 63.34193 76.76996 58.24027 1.000 29.70452 263 GLU A O 1
ATOM 2017 N N . VAL A 1 264 ? 62.69834 74.76473 59.05423 1.000 27.57540 264 VAL A N 1
ATOM 2018 C CA . VAL A 1 264 ? 61.33630 75.20178 59.34207 1.000 27.17077 264 VAL A CA 1
ATOM 2019 C C . VAL A 1 264 ? 61.06136 75.33547 60.82901 1.000 32.12494 264 VAL A C 1
ATOM 2020 O O . VAL A 1 264 ? 60.07713 75.99067 61.20597 1.000 34.92513 264 VAL A O 1
ATOM 2024 N N . ALA A 1 265 ? 61.91590 74.79406 61.67447 1.000 28.44526 265 ALA A N 1
ATOM 2025 C CA . ALA A 1 265 ? 61.84088 74.86799 63.12387 1.000 30.39820 265 ALA A CA 1
ATOM 2026 C C . ALA A 1 265 ? 63.19408 74.37025 63.60129 1.000 29.54470 265 ALA A C 1
ATOM 2027 O O . ALA A 1 265 ? 63.94617 73.82232 62.78988 1.000 30.47605 265 ALA A O 1
ATOM 2029 N N . PRO A 1 266 ? 63.55920 74.53775 64.86990 1.000 30.42703 266 PRO A N 1
ATOM 2030 C CA . PRO A 1 266 ? 64.88330 74.07339 65.30170 1.000 31.47559 266 PRO A CA 1
ATOM 2031 C C . PRO A 1 266 ? 65.06316 72.59646 64.99586 1.000 32.76813 266 PRO A C 1
ATOM 2032 O O . PRO A 1 266 ? 64.19051 71.77934 65.28884 1.000 30.62554 266 PRO A O 1
ATOM 2036 N N . ASN A 1 267 ? 66.18829 72.27082 64.35995 1.000 30.53406 267 ASN A N 1
ATOM 2037 C CA . ASN A 1 267 ? 66.57452 70.89809 64.03940 1.000 32.29822 267 ASN A CA 1
ATOM 2038 C C . ASN A 1 267 ? 65.62692 70.23398 63.05307 1.000 31.04208 267 ASN A C 1
ATOM 2039 O O . ASN A 1 267 ? 65.68176 69.00939 62.87369 1.000 32.74058 267 ASN A O 1
ATOM 2044 N N . THR A 1 268 ? 64.76077 71.00169 62.40287 1.000 25.87488 268 THR A N 1
ATOM 2045 C CA . THR A 1 268 ? 63.67562 70.46706 61.59012 1.000 26.77473 268 THR A CA 1
ATOM 2046 C C . THR A 1 268 ? 63.7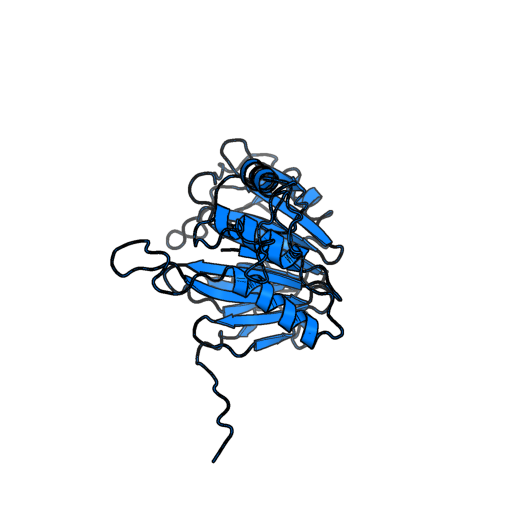8944 71.07195 60.19909 1.000 29.47130 268 THR A C 1
ATOM 2047 O O . THR A 1 268 ? 63.79514 72.30190 60.05424 1.000 27.19295 268 THR A O 1
ATOM 2051 N N . PHE A 1 269 ? 63.88157 70.21963 59.18202 1.000 27.95883 269 PHE A N 1
ATOM 2052 C CA . PHE A 1 269 ? 64.19150 70.67720 57.83400 1.000 29.52530 269 PHE A CA 1
ATOM 2053 C C . PHE A 1 269 ? 63.23239 70.06832 56.82492 1.000 28.96605 269 PHE A C 1
ATOM 2054 O O . PHE A 1 269 ? 63.00120 68.85209 56.83318 1.000 29.42662 269 PHE A O 1
ATOM 2062 N N . GLU A 1 270 ? 62.68729 70.91139 55.95428 1.000 28.07327 270 GLU A N 1
ATOM 2063 C CA . GLU A 1 270 ? 61.88595 70.43711 54.83529 1.000 28.23676 270 GLU A CA 1
ATOM 2064 C C . GLU A 1 270 ? 62.83256 69.91327 53.76035 1.000 31.22567 270 GLU A C 1
ATOM 2065 O O . GLU A 1 270 ? 63.72552 70.63464 53.30634 1.000 28.18590 270 GLU A O 1
ATOM 2071 N N . TYR A 1 271 ? 62.66636 68.64942 53.37879 1.000 28.38708 271 TYR A N 1
ATOM 2072 C CA . TYR A 1 271 ? 63.53138 68.02577 52.38613 1.000 26.33142 271 TYR A CA 1
ATOM 2073 C C . TYR A 1 271 ? 62.66843 67.14717 51.49057 1.000 29.08081 271 TYR A C 1
ATOM 2074 O O . TYR A 1 271 ? 61.51159 66.86294 51.80394 1.000 25.39772 271 TYR A O 1
ATOM 2083 N N . THR A 1 272 ? 63.23096 66.71553 50.36389 1.000 28.87138 272 THR A N 1
ATOM 2084 C CA . THR A 1 272 ? 62.45587 65.95866 49.37712 1.000 26.48337 272 THR A CA 1
ATOM 2085 C C . THR A 1 272 ? 62.36448 64.50254 49.82725 1.000 27.59791 272 THR A C 1
ATOM 2086 O O . THR A 1 272 ? 63.27907 63.70791 49.59074 1.000 25.06413 272 THR A O 1
ATOM 2090 N N . ILE A 1 273 ? 61.25120 64.14469 50.47734 1.000 24.62741 273 ILE A N 1
ATOM 2091 C CA . ILE A 1 273 ? 61.13872 62.79411 51.03037 1.000 29.14605 273 ILE A CA 1
ATOM 2092 C C . ILE A 1 273 ? 61.02739 61.74995 49.92142 1.000 29.16574 273 ILE A C 1
ATOM 2093 O O . ILE A 1 273 ? 61.55076 60.63204 50.05933 1.000 26.59946 273 ILE A O 1
ATOM 2098 N N . TYR A 1 274 ? 60.37921 62.08595 48.80523 1.000 25.70127 274 TYR A N 1
ATOM 2099 C CA . TYR A 1 274 ? 60.37367 61.19381 47.65124 1.000 26.20887 274 TYR A CA 1
ATOM 2100 C C . TYR A 1 274 ? 60.21983 62.01829 46.37861 1.000 22.49911 274 TYR A C 1
ATOM 2101 O O . TYR A 1 274 ? 59.77787 63.17053 46.40263 1.000 26.41102 274 TYR A O 1
ATOM 2110 N N . SER A 1 275 ? 60.60161 61.40635 45.26218 1.000 26.48936 275 SER A N 1
ATOM 2111 C CA . SER A 1 275 ? 60.37273 61.93435 43.92388 1.000 25.84350 275 SER A CA 1
ATOM 2112 C C . SER A 1 275 ? 59.72684 60.82462 43.11116 1.000 26.29193 275 SER A C 1
ATOM 2113 O O . SER A 1 275 ? 60.22316 59.69476 43.12184 1.000 27.51210 275 SER A O 1
ATOM 2116 N N . ASP A 1 276 ? 58.64044 61.12392 42.40619 1.000 24.23610 276 ASP A N 1
ATOM 2117 C CA . ASP A 1 276 ? 58.06644 60.11537 41.52705 1.000 25.21543 276 ASP A CA 1
ATOM 2118 C C . ASP A 1 276 ? 57.78630 60.71499 40.15950 1.000 26.90651 276 ASP A C 1
ATOM 2119 O O . ASP A 1 276 ? 57.79301 61.93280 39.97391 1.000 25.13521 276 ASP A O 1
ATOM 2124 N N . GLY A 1 277 ? 57.59796 59.82759 39.19143 1.000 26.50697 277 GLY A N 1
ATOM 2125 C CA . GLY A 1 277 ? 57.23854 60.19341 37.84006 1.000 27.84265 277 GLY A CA 1
ATOM 2126 C C . GLY A 1 277 ? 56.73099 58.97338 37.10225 1.000 26.61755 277 GLY A C 1
ATOM 2127 O O . GLY A 1 277 ? 57.29512 57.88301 37.26209 1.000 24.99623 277 GLY A O 1
ATOM 2128 N N . SER A 1 278 ? 55.67896 59.13134 36.30104 1.000 28.06731 278 SER A N 1
ATOM 2129 C CA . SER A 1 278 ? 55.07078 58.00599 35.60186 1.000 27.07249 278 SER A CA 1
ATOM 2130 C C . SER A 1 278 ? 55.03512 58.25132 34.10092 1.000 32.28470 278 SER A C 1
ATOM 2131 O O . SER A 1 278 ? 54.82944 59.38113 33.64405 1.000 29.67553 278 SER A O 1
ATOM 2134 N N . ASN A 1 279 ? 55.25358 57.18056 33.34719 1.000 28.15156 279 ASN A N 1
ATOM 2135 C CA . ASN A 1 279 ? 54.95231 57.15283 31.92233 1.000 29.05804 279 ASN A CA 1
ATOM 2136 C C . ASN A 1 279 ? 53.44172 57.25520 31.73848 1.000 31.22319 279 ASN A C 1
ATOM 2137 O O . ASN A 1 279 ? 52.69835 56.34929 32.14713 1.000 31.42404 279 ASN A O 1
ATOM 2142 N N . LEU A 1 280 ? 52.98810 58.35180 31.11590 1.000 29.05565 280 LEU A N 1
ATOM 2143 C CA . LEU A 1 280 ? 51.55243 58.60393 31.00209 1.000 31.61837 280 LEU A CA 1
ATOM 2144 C C . LEU A 1 280 ? 50.86813 57.63896 30.03510 1.000 36.07486 280 LEU A C 1
ATOM 2145 O O . LEU A 1 280 ? 49.70146 57.27829 30.24414 1.000 35.15390 280 LEU A O 1
ATOM 2150 N N . LYS A 1 281 ? 51.56096 57.20619 28.98185 1.000 33.81814 281 LYS A N 1
ATOM 2151 C CA . LYS A 1 281 ? 50.92998 56.28078 28.04314 1.000 37.13931 281 LYS A CA 1
ATOM 2152 C C . LYS A 1 281 ? 50.89900 54.86091 28.58978 1.000 37.14402 281 LYS A C 1
ATOM 2153 O O . LYS A 1 281 ? 49.91400 54.14237 28.39551 1.000 38.28402 281 LYS A O 1
ATOM 2155 N N . LYS A 1 282 ? 51.95643 54.43916 29.27854 1.000 33.09779 282 LYS A N 1
ATOM 2156 C CA . LYS A 1 282 ? 52.09894 53.04483 29.67339 1.000 33.78668 282 LYS A CA 1
ATOM 2157 C C . LYS A 1 282 ? 51.70468 52.77671 31.11781 1.000 33.26994 282 LYS A C 1
ATOM 2158 O O . LYS A 1 282 ? 51.61395 51.60766 31.51011 1.000 32.37311 282 LYS A O 1
ATOM 2164 N N . GLY A 1 283 ? 51.45394 53.80997 31.91101 1.000 32.02140 283 GLY A N 1
ATOM 2165 C CA . GLY A 1 283 ? 51.02716 53.58204 33.27830 1.000 30.25712 283 GLY A CA 1
ATOM 2166 C C . GLY A 1 283 ? 52.07566 52.92011 34.14208 1.000 32.75754 283 GLY A C 1
ATOM 2167 O O . GLY A 1 283 ? 51.73519 52.09402 35.00107 1.000 30.80176 283 GLY A O 1
ATOM 2168 N N . ILE A 1 284 ? 53.35028 53.23513 33.91447 1.000 28.29321 284 ILE A N 1
ATOM 2169 C CA . ILE A 1 284 ? 54.43724 52.73847 34.74643 1.000 28.69383 284 ILE A CA 1
ATOM 2170 C C . ILE A 1 284 ? 54.81568 53.84755 35.71408 1.000 29.80908 284 ILE A C 1
ATOM 2171 O O . ILE A 1 284 ? 55.14038 54.96335 35.29108 1.000 28.36720 284 ILE A O 1
ATOM 2176 N N . PHE A 1 285 ? 54.76436 53.54329 37.00544 1.000 28.11813 285 PHE A N 1
ATOM 2177 C CA . PHE A 1 285 ? 55.06220 54.49401 38.07236 1.000 27.45770 285 PHE A CA 1
ATOM 2178 C C . PHE A 1 285 ? 56.49676 54.27442 38.55268 1.000 29.25532 285 PHE A C 1
ATOM 2179 O O . PHE A 1 285 ? 56.85694 53.16349 38.94939 1.000 27.98451 285 PHE A O 1
ATOM 2187 N N . TYR A 1 286 ? 57.31703 55.33086 38.52123 1.000 25.88914 286 TYR A N 1
ATOM 2188 C CA . TYR A 1 286 ? 58.69415 55.26241 38.99228 1.000 27.25225 286 TYR A CA 1
ATOM 2189 C C . TYR A 1 286 ? 58.88180 56.17998 40.19299 1.000 26.35783 286 TYR A C 1
ATOM 2190 O O . TYR A 1 286 ? 58.28671 57.26099 40.25914 1.000 26.65652 286 TYR A O 1
ATOM 2199 N N . TYR A 1 287 ? 59.72361 55.76423 41.13681 1.000 26.43355 287 TYR A N 1
ATOM 2200 C CA . TYR A 1 287 ? 59.97378 56.63549 42.27715 1.000 28.10093 287 TYR A CA 1
ATOM 2201 C C . TYR A 1 287 ? 61.34849 56.37632 42.88652 1.000 28.70414 287 TYR A C 1
ATOM 2202 O O . TYR A 1 287 ? 61.93524 55.29615 42.74389 1.000 27.64394 287 TYR A O 1
ATOM 2211 N N . LYS A 1 288 ? 61.87024 57.41765 43.53606 1.000 28.30773 288 LYS A N 1
ATOM 2212 C CA . LYS A 1 288 ? 63.02912 57.35148 44.41317 1.000 27.31304 288 LYS A CA 1
ATOM 2213 C C . LYS A 1 288 ? 62.62587 57.92194 45.76403 1.000 27.66170 288 LYS A C 1
ATOM 2214 O O . LYS A 1 288 ? 61.70598 58.74183 45.85329 1.000 30.21011 288 LYS A O 1
ATOM 2220 N N . THR A 1 289 ? 63.29567 57.48023 46.81722 1.000 30.07312 289 THR A N 1
ATOM 2221 C CA . THR A 1 289 ? 63.18773 58.13851 48.11258 1.000 28.96018 289 THR A CA 1
ATOM 2222 C C . THR A 1 289 ? 64.47394 58.90590 48.39223 1.000 28.60771 289 THR A C 1
ATOM 2223 O O . THR A 1 289 ? 65.48759 58.71371 47.72157 1.000 29.18821 289 THR A O 1
ATOM 2227 N N . TYR A 1 290 ? 64.42190 59.79617 49.38890 1.000 25.93128 290 TYR A N 1
ATOM 2228 C CA . TYR A 1 290 ? 65.62425 60.54170 49.77029 1.000 26.37809 290 TYR A CA 1
ATOM 2229 C C . TYR A 1 290 ? 66.75528 59.59487 50.16672 1.000 27.79761 290 TYR A C 1
ATOM 2230 O O . TYR A 1 290 ? 67.92989 59.86785 49.91140 1.000 26.00879 290 TYR A O 1
ATOM 2239 N N . GLU A 1 291 ? 66.40925 58.48273 50.80458 1.000 24.95068 291 GLU A N 1
ATOM 2240 C CA . GLU A 1 291 ? 67.38503 57.54867 51.35539 1.000 29.45821 291 GLU A CA 1
ATOM 2241 C C . GLU A 1 291 ? 67.83528 56.47887 50.37192 1.000 29.44611 291 GLU A C 1
ATOM 2242 O O . GLU A 1 291 ? 68.76067 55.72444 50.69072 1.000 28.86753 291 GLU A O 1
ATOM 2248 N N . ASN A 1 292 ? 67.23313 56.40072 49.18854 1.000 25.84781 292 ASN A N 1
ATOM 2249 C CA . ASN A 1 292 ? 67.59220 55.37688 48.21332 1.000 28.31622 292 ASN A CA 1
ATOM 2250 C C . ASN A 1 292 ? 67.63435 55.99930 46.82966 1.000 26.76904 292 ASN A C 1
ATOM 2251 O O . ASN A 1 292 ? 66.61667 56.48800 46.33364 1.000 30.25410 292 ASN A O 1
ATOM 2256 N N . SER A 1 293 ? 68.80312 55.95219 46.20161 1.000 28.76586 293 SER A N 1
ATOM 2257 C CA . SER A 1 293 ? 69.00188 56.55000 44.89253 1.000 29.51415 293 SER A CA 1
ATOM 2258 C C . SER A 1 293 ? 68.59105 55.62326 43.74677 1.000 29.47039 293 SER A C 1
ATOM 2259 O O . SER A 1 293 ? 68.43838 56.09120 42.61565 1.000 29.26423 293 SER A O 1
ATOM 2262 N N . GLN A 1 294 ? 68.38917 54.32666 43.99292 1.000 25.91638 294 GLN A N 1
ATOM 2263 C CA . GLN A 1 294 ? 67.95435 53.44846 42.91320 1.000 27.32654 294 GLN A CA 1
ATOM 2264 C C . GLN A 1 294 ? 66.49593 53.71816 42.56180 1.000 26.22845 294 GLN A C 1
ATOM 2265 O O . GLN A 1 294 ? 65.63692 53.80602 43.44471 1.000 27.99476 294 GLN A O 1
ATOM 2271 N N . ILE A 1 295 ? 66.21982 53.86621 41.26487 1.000 25.70300 295 ILE A N 1
ATOM 2272 C CA . ILE A 1 295 ? 64.85609 54.05890 40.80086 1.000 26.56352 295 ILE A CA 1
ATOM 2273 C C . ILE A 1 295 ? 64.08718 52.75652 40.96047 1.000 28.96972 295 ILE A C 1
ATOM 2274 O O . ILE A 1 295 ? 64.61940 51.66764 40.69401 1.000 29.10012 295 ILE A O 1
ATOM 2279 N N . ASN A 1 296 ? 62.83359 52.86016 41.40813 1.000 25.49783 296 ASN A N 1
ATOM 2280 C CA . ASN A 1 296 ? 61.93507 51.71155 41.52669 1.000 26.82909 296 ASN A CA 1
ATOM 2281 C C . ASN A 1 296 ? 60.76820 51.87783 40.56761 1.000 27.02512 296 ASN A C 1
ATOM 2282 O O . ASN A 1 296 ? 60.25452 52.98896 40.39789 1.000 25.83625 296 ASN A O 1
ATOM 2287 N N . ALA A 1 297 ? 60.32961 50.77687 39.94746 1.000 25.89114 297 ALA A N 1
ATOM 2288 C CA . ALA A 1 297 ? 59.24265 50.83556 38.97810 1.000 24.25939 297 ALA A CA 1
ATOM 2289 C C . ALA A 1 297 ? 58.11277 49.90612 39.39093 1.000 28.87707 297 ALA A C 1
ATOM 2290 O O . ALA A 1 297 ? 58.35394 48.75106 39.76580 1.000 29.85347 297 ALA A O 1
ATOM 2292 N N . VAL A 1 298 ? 56.88577 50.42548 39.34249 1.000 27.68531 298 VAL A N 1
ATOM 2293 C CA . VAL A 1 298 ? 55.66644 49.64043 39.53651 1.000 27.31689 298 VAL A CA 1
ATOM 2294 C C . VAL A 1 298 ? 54.81664 49.84315 38.29086 1.000 28.51303 298 VAL A C 1
ATOM 2295 O O . VAL A 1 298 ? 54.33956 50.95474 38.02927 1.000 26.23706 298 VAL A O 1
ATOM 2299 N N . ASP A 1 299 ? 54.65622 48.77537 37.50638 1.000 30.55339 299 ASP A N 1
ATOM 2300 C CA . ASP A 1 299 ? 53.89915 48.81173 36.26001 1.000 30.58160 299 ASP A CA 1
ATOM 2301 C C . ASP A 1 299 ? 52.45095 48.48915 36.60299 1.000 32.48982 299 ASP A C 1
ATOM 2302 O O . ASP A 1 299 ? 52.14962 47.36776 37.02484 1.000 32.09373 299 ASP A O 1
ATOM 2307 N N . MET A 1 300 ? 51.54829 49.46147 36.42933 1.000 27.76649 300 MET A N 1
ATOM 2308 C CA . MET A 1 300 ? 50.16439 49.22064 36.83114 1.000 29.41378 300 MET A CA 1
ATOM 2309 C C . MET A 1 300 ? 49.53575 48.08504 36.02950 1.000 30.08984 300 MET A C 1
ATOM 2310 O O . MET A 1 300 ? 48.66067 47.38135 36.53950 1.000 31.66521 300 MET A O 1
ATOM 2315 N N . HIS A 1 301 ? 49.98100 47.86662 34.79812 1.000 29.92513 301 HIS A N 1
ATOM 2316 C CA . HIS A 1 301 ? 49.34537 46.85728 33.96136 1.000 32.49850 301 HIS A CA 1
ATOM 2317 C C . HIS A 1 301 ? 49.82655 45.44528 34.26329 1.000 34.27709 301 HIS A C 1
ATOM 2318 O O . HIS A 1 301 ? 49.27976 44.49221 33.69325 1.000 36.09437 301 HIS A O 1
ATOM 2325 N N . LYS A 1 302 ? 50.80478 45.27955 35.15387 1.000 31.11117 302 LYS A N 1
ATOM 2326 C CA . LYS A 1 302 ? 51.13802 43.95361 35.65268 1.000 33.04797 302 LYS A CA 1
ATOM 2327 C C . LYS A 1 302 ? 50.18840 43.50292 36.74902 1.000 32.87485 302 LYS A C 1
ATOM 2328 O O . LYS A 1 302 ? 50.27742 42.35064 37.19400 1.000 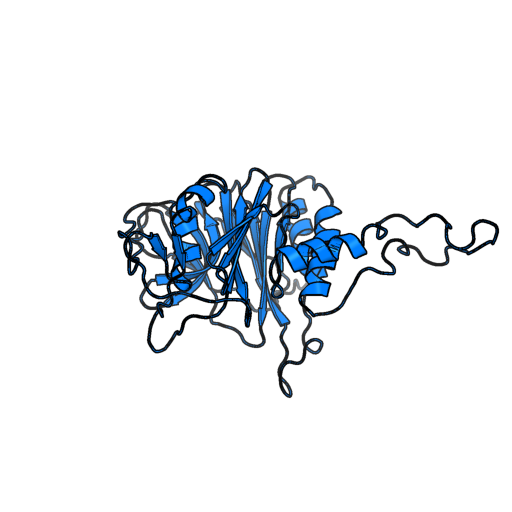36.07611 302 LYS A O 1
ATOM 2334 N N . GLU A 1 303 ? 49.28803 44.37898 37.18192 1.000 31.22870 303 GLU A N 1
ATOM 2335 C CA . GLU A 1 303 ? 48.32575 44.08746 38.22696 1.000 31.96795 303 GLU A CA 1
ATOM 2336 C C . GLU A 1 303 ? 46.96864 43.74744 37.61843 1.000 31.63547 303 GLU A C 1
ATOM 2337 O O . GLU A 1 303 ? 46.72561 43.89510 36.41665 1.000 31.75724 303 GLU A O 1
ATOM 2343 N N . ASP A 1 304 ? 46.07517 43.28342 38.47401 1.000 32.60070 304 ASP A N 1
ATOM 2344 C CA . ASP A 1 304 ? 44.71160 42.97023 38.05376 1.000 30.53034 304 ASP A CA 1
ATOM 2345 C C . ASP A 1 304 ? 43.90292 44.25143 38.13766 1.000 28.38799 304 ASP A C 1
ATOM 2346 O O . ASP A 1 304 ? 43.40033 44.61035 39.20520 1.000 29.27215 304 ASP A O 1
ATOM 2351 N N . LEU A 1 305 ? 43.76136 44.94435 37.01107 1.000 28.99545 305 LEU A N 1
ATOM 2352 C CA . LEU A 1 305 ? 43.05519 46.22231 37.04849 1.000 29.52254 305 LEU A CA 1
ATOM 2353 C C . LEU A 1 305 ? 41.54214 46.04428 37.09173 1.000 31.93657 305 LEU A C 1
ATOM 2354 O O . LEU A 1 305 ? 40.81278 47.03707 37.18171 1.000 28.84123 305 LEU A O 1
ATOM 2359 N N . GLU A 1 306 ? 41.05257 44.80162 37.06458 1.000 31.88041 306 GLU A N 1
ATOM 2360 C CA . GLU A 1 306 ? 39.63668 44.53678 37.25721 1.000 33.59999 306 GLU A CA 1
ATOM 2361 C C . GLU A 1 306 ? 39.31806 44.16443 38.69646 1.000 31.04075 306 GLU A C 1
ATOM 2362 O O . GLU A 1 306 ? 38.16990 43.83074 39.00196 1.000 31.27912 306 GLU A O 1
ATOM 2368 N N . ALA A 1 307 ? 40.30120 44.23824 39.58911 1.000 29.62394 307 ALA A N 1
ATOM 2369 C CA . ALA A 1 307 ? 40.08172 43.91597 40.98769 1.000 32.00994 307 ALA A CA 1
ATOM 2370 C C . ALA A 1 307 ? 39.21847 44.98538 41.64430 1.000 32.34744 307 ALA A C 1
ATOM 2371 O O . ALA A 1 307 ? 38.85566 46.00180 41.04017 1.000 28.47980 307 ALA A O 1
ATOM 2373 N N . SER A 1 308 ? 38.88651 44.75723 42.91314 1.000 33.60626 308 SER A N 1
ATOM 2374 C CA . SER A 1 308 ? 37.99255 45.65138 43.63840 1.000 31.99067 308 SER A CA 1
ATOM 2375 C C . SER A 1 308 ? 38.57700 46.10961 44.96636 1.000 32.21515 308 SER A C 1
ATOM 2376 O O . SER A 1 308 ? 37.87168 46.76874 45.74367 1.000 34.01764 308 SER A O 1
ATOM 2379 N N . GLU A 1 309 ? 39.84021 45.78478 45.24019 1.000 34.83059 309 GLU A N 1
ATOM 2380 C CA . GLU A 1 309 ? 40.53180 46.16117 46.46140 1.000 33.07148 309 GLU A CA 1
ATOM 2381 C C . GLU A 1 309 ? 41.81234 46.90217 46.09328 1.000 32.23705 309 GLU A C 1
ATOM 2382 O O . GLU A 1 309 ? 42.41816 46.64040 45.04901 1.000 28.73700 309 GLU A O 1
ATOM 2388 N N . LEU A 1 310 ? 42.23258 47.81888 46.95736 1.000 33.62823 310 LEU A N 1
ATOM 2389 C CA . LEU A 1 310 ? 43.48983 48.51892 46.71491 1.000 28.70980 310 LEU A CA 1
ATOM 2390 C C . LEU A 1 310 ? 44.65970 47.53348 46.69808 1.000 32.59936 310 LEU A C 1
ATOM 2391 O O . LEU A 1 310 ? 44.68541 46.55463 47.45258 1.000 35.07178 310 LEU A O 1
ATOM 2396 N N . ILE A 1 311 ? 45.61117 47.76648 45.79587 1.000 27.71242 311 ILE A N 1
ATOM 2397 C CA . ILE A 1 311 ? 46.84820 46.98793 45.71939 1.000 30.99587 311 ILE A CA 1
ATOM 2398 C C . ILE A 1 311 ? 47.98240 47.90984 46.13313 1.000 32.55726 311 ILE A C 1
ATOM 2399 O O . ILE A 1 311 ? 48.10309 49.01024 45.59192 1.000 30.33648 311 ILE A O 1
ATOM 2404 N N . THR A 1 312 ? 48.78993 47.49080 47.10670 1.000 28.30955 312 THR A N 1
ATOM 2405 C CA . THR A 1 312 ? 49.78961 48.39651 47.66577 1.000 32.29711 312 THR A CA 1
ATOM 2406 C C . THR A 1 312 ? 51.17991 47.76884 47.67761 1.000 33.34836 312 THR A C 1
ATOM 2407 O O . THR A 1 312 ? 51.33653 46.54391 47.76088 1.000 32.15868 312 THR A O 1
ATOM 2411 N N . TYR A 1 313 ? 52.19535 48.63383 47.57880 1.000 32.65490 313 TYR A N 1
ATOM 2412 C CA . TYR A 1 313 ? 53.60165 48.27326 47.67398 1.000 31.75597 313 TYR A CA 1
ATOM 2413 C C . TYR A 1 313 ? 54.31119 49.26927 48.57907 1.000 31.54104 313 TYR A C 1
ATOM 2414 O O . TYR A 1 313 ? 54.05788 50.48207 48.49659 1.000 28.89168 313 TYR A O 1
ATOM 2423 N N . PRO A 1 314 ? 55.20359 48.79846 49.44585 1.000 31.57430 314 PRO A N 1
ATOM 2424 C CA . PRO A 1 314 ? 55.93420 49.72074 50.31942 1.000 32.40892 314 PRO A CA 1
ATOM 2425 C C . PRO A 1 314 ? 57.05075 50.42983 49.56581 1.000 32.85098 314 PRO A C 1
ATOM 2426 O O . PRO A 1 314 ? 57.68358 49.86350 48.66810 1.000 31.59033 314 PRO A O 1
ATOM 2430 N N . VAL A 1 315 ? 57.29117 51.69149 49.92573 1.000 29.02710 315 VAL A N 1
ATOM 2431 C CA . VAL A 1 315 ? 58.37430 52.41153 49.27151 1.000 29.13540 315 VAL A CA 1
ATOM 2432 C C . VAL A 1 315 ? 59.69523 51.80623 49.71533 1.000 30.41218 315 VAL A C 1
ATOM 2433 O O . VAL A 1 315 ? 59.92040 51.55051 50.90568 1.000 32.62394 315 VAL A O 1
ATOM 2437 N N . GLN A 1 316 ? 60.55369 51.52914 48.74786 1.000 28.94125 316 GLN A N 1
ATOM 2438 C CA . GLN A 1 316 ? 61.89078 50.99214 49.00017 1.000 33.37164 316 GLN A CA 1
ATOM 2439 C C . GLN A 1 316 ? 62.80224 52.11548 49.48112 1.000 31.83046 316 GLN A C 1
ATOM 2440 O O . GLN A 1 316 ? 63.37311 52.84800 48.67258 1.000 32.40536 316 GLN A O 1
ATOM 2446 N N . ASN A 1 317 ? 62.97212 52.23095 50.80152 1.000 29.94526 317 ASN A N 1
ATOM 2447 C CA A ASN A 1 317 ? 63.66072 53.39073 51.36323 0.615 33.09096 317 ASN A CA 1
ATOM 2448 C CA B ASN A 1 317 ? 63.61447 53.35681 51.46516 0.385 33.16699 317 ASN A CA 1
ATOM 2449 C C . ASN A 1 317 ? 65.02568 53.04910 51.96066 1.000 36.07332 317 ASN A C 1
ATOM 2450 O O . ASN A 1 317 ? 65.59056 53.85624 52.70621 1.000 35.97815 317 ASN A O 1
ATOM 2459 N N . LYS A 1 318 ? 65.58921 51.88877 51.61767 1.000 30.72395 318 LYS A N 1
ATOM 2460 C CA . LYS A 1 318 ? 66.95731 51.54718 52.00446 1.000 31.29216 318 LYS A CA 1
ATOM 2461 C C . LYS A 1 318 ? 67.87364 51.73922 50.80683 1.000 28.54728 318 LYS A C 1
ATOM 2462 O O . LYS A 1 318 ? 67.54896 51.30079 49.70236 1.000 29.14436 318 LYS A O 1
ATOM 2468 N N . GLN A 1 319 ? 69.01444 52.39797 51.02457 1.000 30.71908 319 GLN A N 1
ATOM 2469 C CA . GLN A 1 319 ? 69.96138 52.63113 49.94093 1.000 28.20650 319 GLN A CA 1
ATOM 2470 C C . GLN A 1 319 ? 70.50238 51.30009 49.41834 1.000 30.30099 319 GLN A C 1
ATOM 2471 O O . GLN A 1 319 ? 71.10767 50.53234 50.17168 1.000 32.98697 319 GLN A O 1
ATOM 2477 N N . ILE A 1 320 ? 70.27106 51.00863 48.13636 1.000 27.59551 320 ILE A N 1
ATOM 2478 C CA . ILE A 1 320 ? 70.71597 49.75218 47.52655 1.000 30.42785 320 ILE A CA 1
ATOM 2479 C C . ILE A 1 320 ? 71.98815 50.06088 46.74727 1.000 29.01904 320 ILE A C 1
ATOM 2480 O O . ILE A 1 320 ? 71.93305 50.58411 45.63266 1.000 31.16668 320 ILE A O 1
ATOM 2485 N N . ILE A 1 321 ? 73.13744 49.70111 47.30945 1.000 28.49891 321 ILE A N 1
ATOM 2486 C CA . ILE A 1 321 ? 74.43667 50.01937 46.72803 1.000 29.66510 321 ILE A CA 1
ATOM 2487 C C . ILE A 1 321 ? 74.95079 48.79560 45.98690 1.000 34.12186 321 ILE A C 1
ATOM 2488 O O . ILE A 1 321 ? 74.92885 47.67957 46.52310 1.000 33.25926 321 ILE A O 1
ATOM 2493 N N . ASN A 1 322 ? 75.38496 48.99182 44.74525 1.000 29.88535 322 ASN A N 1
ATOM 2494 C CA . ASN A 1 322 ? 75.94768 47.89639 43.96658 1.000 32.51817 322 ASN A CA 1
ATOM 2495 C C . ASN A 1 322 ? 77.39083 47.69372 44.41409 1.000 32.34127 322 ASN A C 1
ATOM 2496 O O . ASN A 1 322 ? 78.23496 48.57037 44.20611 1.000 28.94386 322 ASN A O 1
ATOM 2501 N N . GLN A 1 323 ? 77.67095 46.55081 45.04894 1.000 33.22647 323 GLN A N 1
ATOM 2502 C CA . GLN A 1 323 ? 79.02240 46.22597 45.50321 1.000 30.66945 323 GLN A CA 1
ATOM 2503 C C . GLN A 1 323 ? 79.75778 45.66226 44.30305 1.000 31.84210 323 GLN A C 1
ATOM 2504 O O . GLN A 1 323 ? 79.63629 44.47958 43.98851 1.000 34.59684 323 GLN A O 1
ATOM 2510 N N . GLN A 1 324 ? 80.52851 46.50628 43.62780 1.000 29.45689 324 GLN A N 1
ATOM 2511 C CA . GLN A 1 324 ? 81.05947 46.13880 42.32432 1.000 30.88461 324 GLN A CA 1
ATOM 2512 C C . GLN A 1 324 ? 82.23455 45.16878 42.41601 1.000 31.84203 324 GLN A C 1
ATOM 2513 O O . GLN A 1 324 ? 82.40558 44.34394 41.51408 1.000 37.75830 324 GLN A O 1
ATOM 2519 N N . ASN A 1 325 ? 83.04890 45.23764 43.46642 1.000 30.15843 325 ASN A N 1
ATOM 2520 C CA . ASN A 1 325 ? 84.20906 44.35415 43.57169 1.000 35.82905 325 ASN A CA 1
ATOM 2521 C C . ASN A 1 325 ? 84.05700 43.43673 44.78013 1.000 39.26092 325 ASN A C 1
ATOM 2522 O O . ASN A 1 325 ? 83.17831 43.61598 45.62586 1.000 41.14015 325 ASN A O 1
ATOM 2527 N N . HIS A 1 326 ? 84.89517 42.40587 44.82291 1.000 39.84944 326 HIS A N 1
ATOM 2528 C CA . HIS A 1 326 ? 84.73805 41.30595 45.78081 1.000 45.96273 326 HIS A CA 1
ATOM 2529 C C . HIS A 1 326 ? 86.08273 40.64106 46.06441 1.000 38.74029 326 HIS A C 1
ATOM 2530 O O . HIS A 1 326 ? 87.01551 40.77456 45.27276 1.000 45.61817 326 HIS A O 1
#

B-factor: mean 32.75, std 7.32, range [21.17, 73.95]

InterPro domains:
  IPR029055 Nucleophile aminohydrolases, N-terminal [SSF56235] (2-325)
  IPR029132 Choloylglycine hydrolase/NAAA C-terminal [PF02275] (2-313)
  IPR047711 Conjugated bile acid hydrolase [NF038245] (1-311)
  IPR052193 Peptidase C59 family enzymes [PTHR35527] (1-325)

Nearest PDB structures (foldseek):
  7svk-assembly1_A  TM=1.003E+00  e=1.343E-68  Limosilactobacillus reuteri
  7sve-assembly1_B  TM=9.869E-01  e=3.467E-52  Lactobacillus acidophilus
  8fao-assembly1_A  TM=9.926E-01  e=4.414E-49  Lactobacillus gasseri
  8blt-assembly1_A  TM=9.761E-01  e=1.461E-43  Ligilactobacillus salivarius
  5y7p-assembly4_H  TM=9.746E-01  e=2.577E-43  Ligilactobacillus salivarius

Organism: Limosilactobacillus reuteri (NCBI:txid1598)

Sequence (325 aa):
CTSVIYTAGDYYFGRNLDLEVNLGQEVVITPRNKTLEFREMPNLEHHYAIIGMSIVRDDYPLYFDGVNEKGVGMAGLNFDGPAHYFPVQEGKDNIASFELVPYILAAASSVAEEAKKLLSNANIANINFSDKLQAAPLHWIIADKTGASVTVESTAKGLNVYDNPVGVLTNNPEFPRQLLNLSNYRSVAPANPANVFAPNNVDLPVYSRGLGTHFLPGGMDSESRFVKATFTKMHAPVGNSEVENITNYFHILQSVEQQKGLDEVAPNTFEYTIYSDGSNLKKGIFYYKTYENSQINAVDMHKEDLEASELITYPVQNNKQIINQQNH

CATH classification: 3.60.60.10

Foldseek 3Di:
DKWFWQQFDLIKTWAFDWFQDDDQKWKKKAFQQAWADFDQDDIRRGFWIKIAIADADPQHGQGQWIATQLFKIKHKAAAPDFADAAADDPPAAEGEPSCLRVVCRGHPNAVVRSCVVCVRHGHHLDAPDPVGGRGGIKMKMHGSVGWIWIWGQGPVGIDIGTDPQRMAHYDDDDVVLVVVLVVLVQQDQADDQPPPDNVDDDDPPDHRVSCVVQAQALDRSSLRNQLSRLSVPQDRDDDPVRVVVSVVVSNVSNFADPPRADDDVVTHTTRQKIWMASSNQQKIWMDGPQAPDIDIDGSVVDDSNDHGMDIGGDPRHHDDDPPDD

Solvent-accessible surface area: 15216 Å² total; per-residue (Å²): 8,0,0,0,1,5,64,3,52,48,54,0,2,2,2,0,8,5,48,65,88,83,60,59,16,43,0,0,0,0,0,65,39,20,51,0,111,16,114,84,24,114,63,40,85,136,21,62,0,0,0,0,0,0,20,38,101,95,95,20,0,17,16,36,3,2,2,0,37,81,0,0,0,0,0,9,0,49,0,105,63,26,18,85,25,42,101,74,76,110,72,81,62,7,0,0,4,32,1,0,5,0,26,0,0,1,35,0,38,27,6,71,85,0,87,60,46,6,95,59,8,8,1,0,97,26,57,30,44,142,91,53,113,31,51,48,41,0,1,0,0,0,4,99,103,26,43,9,2,0,0,2,1,8,87,140,17,46,49,48,44,99,9,90,16,5,0,2,0,21,50,25,26,3,61,156,2,53,128,29,33,61,115,62,209,102,18,38,82,70,71,73,83,52,128,182,24,99,143,77,126,81,95,89,173,47,233,47,40,7,42,116,152,36,23,57,34,38,79,18,76,18,7,0,5,57,0,11,33,32,18,92,96,24,79,128,19,108,50,48,102,33,7,8,57,27,0,11,123,3,1,47,36,6,58,0,68,107,43,108,30,116,72,44,110,140,42,57,35,21,4,2,0,17,1,0,2,0,1,49,106,2,27,2,18,5,53,10,68,56,0,70,95,64,23,65,21,35,0,95,173,41,89,12,104,26,60,108,30,37,63,84,95,25,88,70,149,88,101,118,122,116,161,126,203

Secondary structure (DSSP, 8-state):
-EEEEE-STT-EEEEEEEESS----EEEEE-TTS-B--SSS--BSS---EEEEEEEETTEEEEEEEEETTSEEEEEEE-TTT---B---TTSEEEEGGGHHHHHHHH-SSHHHHHHHHTTEEEE---S-SSSPPPPEEEEEEETTS-EEEEEEETTEEEEEE-TT-EE-SSS-HHHHHHHGGGGTT--SSPPP--SSTTS-----STTGGGTT----SSHHHHHHHHHHHHHT----SSHHHHHHHHHHHHHHT---TTSSEEETTEE-EEEEEEEEETTTTEEEEEETTEEEEEEEEGGGS-TT-SS-EEEE---S--------

Radius of gyration: 20.37 Å; Cα contacts (8 Å, |Δi|>4): 738; chains: 1; bounding box: 63×57×43 Å